Protein AF-A0A7S1HTC9-F1 (afdb_monomer)

Foldseek 3Di:
DVVVVVVCCVVVVQAQAEDEDDCDPVDNPPPPDDDPQPEADRYEYAYADEQPCCAVVLEDDQAWGALPVVRDIDGHNVRLLVSLLVVVVSSQCVQFNHHDDVPDGGPGHHYEHAEYFGALCRPPPDPPPLDPPVCVLPCPLPRRLSRLLSNVQSCQVNVHHYAYPDAQADAASRQASVPPSGNTHQFHVNQCVVPVPDPCGRGHSCLRVVAKDWPAAQAAWDGWGFPSPDQWRKTKTKGFHDPVRPAWTKMQADCVSAVVHKDKDKPAADWDDDVVSSIITGDHDPPDGMMMIMITYD

Sequence (298 aa):
FVKFASAIRSAMPKAIIFAEPHVDHVRPSFNHGSSTVVSGPGYAWAPHYYDVLTLVSKGFRRWVGLDAVSHMVVLGHGRIVDAHARALRLLKNGARGLNGEAGAEATGGPTLIGEIGIPFDMGHHSSTAPYLLDSYVLSDYRVQIDAMDTSLQALERELLSFTLWNYTPDNNYCKGDGWNDEDLSIFSASGTAIDPANLHAGGRALPAVVRPYARKVAGEPLEMRFQALTPERCFVFRFRHDARVTAPTELFIPNYQYPDGYQVEVSDGRWTVDREAQILVYRHTPERAEHTVRVWRV

Secondary structure (DSSP, 8-state):
-HHHHHHHHHH-TTPPEEEPPP--SS--S----------SSSEEE--B---HHHHHHT---TTEEE-TTT--EEESHHHHHHHHHHHHHHHHHTTTTTT--TTS---PPPBEEEEE---TTTT---TT-TT-HHHHHT---HHHHHHHHHHHHHHHHHT-EEEES---TT-BTTTBTSSTT----SB-HHHHHH-TT-TTTTBSSHHHHS--EEEE-SEEEEEEEE-TTSTT--EEEEEEE-TT--SPEEEE--TTT-TT-EEEEESSSEEEEETTTTEEEEE--SS-SEEEEEEEE-

Organism: NCBI:txid73025

Mean predicted aligned error: 7.04 Å

pLDDT: mean 86.07, std 16.96, range [34.22, 98.88]

Structure (mmCIF, N/CA/C/O backbone):
data_AF-A0A7S1HTC9-F1
#
_entry.id   AF-A0A7S1HTC9-F1
#
loop_
_atom_site.group_PDB
_atom_site.id
_atom_site.type_symbol
_atom_site.label_atom_id
_atom_site.label_alt_id
_atom_site.label_comp_id
_atom_site.label_asym_id
_atom_site.label_entity_id
_atom_site.label_seq_id
_atom_site.pdbx_PDB_ins_code
_atom_site.Cartn_x
_atom_site.Cartn_y
_atom_site.Cartn_z
_atom_site.occupancy
_atom_site.B_iso_or_equiv
_atom_site.auth_seq_id
_atom_site.auth_comp_id
_atom_site.auth_asym_id
_atom_site.auth_atom_id
_atom_site.pdbx_PDB_model_num
ATOM 1 N N . PHE A 1 1 ? -17.136 15.789 -17.179 1.00 73.06 1 PHE A N 1
ATOM 2 C CA . PHE A 1 1 ? -17.299 15.064 -15.903 1.00 73.06 1 PHE A CA 1
ATOM 3 C C . PHE A 1 1 ? -18.769 14.939 -15.458 1.00 73.06 1 PHE A C 1
ATOM 5 O O . PHE A 1 1 ? -19.283 13.830 -15.496 1.00 73.06 1 PHE A O 1
ATOM 12 N N . VAL A 1 2 ? -19.498 16.028 -15.149 1.00 79.12 2 VAL A N 1
ATOM 13 C CA . VAL A 1 2 ? -20.896 15.982 -14.626 1.00 79.12 2 VAL A CA 1
ATOM 14 C C . VAL A 1 2 ? -21.871 15.140 -15.472 1.00 79.12 2 VAL A C 1
ATOM 16 O O . VAL A 1 2 ? -22.631 14.345 -14.924 1.00 79.12 2 VAL A O 1
ATOM 19 N N . LYS A 1 3 ? -21.816 15.246 -16.808 1.00 87.25 3 LYS A N 1
ATOM 20 C CA . LYS A 1 3 ? -22.652 14.440 -17.720 1.00 87.25 3 LYS A CA 1
ATOM 21 C C . LYS A 1 3 ? -22.435 12.929 -17.544 1.00 87.25 3 LYS A C 1
ATOM 23 O O . LYS A 1 3 ? -23.405 12.180 -17.490 1.00 87.25 3 LYS A O 1
ATOM 28 N N . PHE A 1 4 ? -21.179 12.493 -17.426 1.00 89.19 4 PHE A N 1
ATOM 29 C CA . PHE A 1 4 ? -20.842 11.083 -17.204 1.00 89.19 4 PHE A CA 1
ATOM 30 C C . PHE A 1 4 ? -21.281 10.624 -15.816 1.00 89.19 4 PHE A C 1
ATOM 32 O O . PHE A 1 4 ? -21.896 9.573 -15.696 1.00 89.19 4 PHE A O 1
ATOM 39 N N . ALA A 1 5 ? -21.055 11.445 -14.787 1.00 87.88 5 ALA A N 1
ATOM 40 C CA . ALA A 1 5 ? -21.489 11.137 -13.429 1.00 87.88 5 ALA A CA 1
ATOM 41 C C . ALA A 1 5 ? -23.011 10.928 -13.330 1.00 87.88 5 ALA A C 1
ATOM 43 O O . ALA A 1 5 ? -23.465 9.966 -12.711 1.00 87.88 5 ALA A O 1
ATOM 44 N N . SER A 1 6 ? -23.798 11.788 -13.984 1.00 89.12 6 SER A N 1
ATOM 45 C CA . SER A 1 6 ? -25.258 11.658 -14.044 1.00 89.12 6 SER A CA 1
ATOM 46 C C . SER A 1 6 ? -25.699 10.388 -14.779 1.00 89.12 6 SER A C 1
ATOM 48 O O . SER A 1 6 ? -26.553 9.666 -14.269 1.00 89.12 6 SER A O 1
ATOM 50 N N . ALA A 1 7 ? -25.086 10.075 -15.924 1.00 93.88 7 ALA A N 1
ATOM 51 C CA . ALA A 1 7 ? -25.394 8.864 -16.686 1.00 93.88 7 ALA A CA 1
ATOM 52 C C . ALA A 1 7 ? -25.001 7.573 -15.943 1.00 93.88 7 ALA A C 1
ATOM 54 O O . ALA A 1 7 ? -25.728 6.588 -15.985 1.00 93.88 7 ALA A O 1
ATOM 55 N N . ILE A 1 8 ? -23.878 7.572 -15.220 1.00 93.62 8 ILE A N 1
ATOM 56 C CA . ILE A 1 8 ? -23.483 6.436 -14.379 1.00 93.62 8 ILE A CA 1
ATOM 57 C C . ILE A 1 8 ? -24.503 6.247 -13.258 1.00 93.62 8 ILE A C 1
ATOM 59 O O . ILE A 1 8 ? -24.967 5.134 -13.033 1.00 93.62 8 ILE A O 1
ATOM 63 N N . ARG A 1 9 ? -24.890 7.327 -12.571 1.00 92.56 9 ARG A N 1
ATOM 64 C CA . ARG A 1 9 ? -25.807 7.255 -11.425 1.00 92.56 9 ARG A CA 1
ATOM 65 C C . ARG A 1 9 ? -27.261 6.980 -11.810 1.00 92.56 9 ARG A C 1
ATOM 67 O O . ARG A 1 9 ? -28.002 6.499 -10.960 1.00 92.56 9 ARG A O 1
ATOM 74 N N . SER A 1 10 ? -27.670 7.212 -13.060 1.00 95.69 10 SER A N 1
ATOM 75 C CA . SER A 1 10 ? -28.988 6.765 -13.534 1.00 95.69 10 SER A CA 1
ATOM 76 C C . SER A 1 10 ? -29.078 5.238 -13.646 1.00 95.69 10 SER A C 1
ATOM 78 O O . SER A 1 10 ? -30.149 4.683 -13.421 1.00 95.69 10 SER A O 1
ATOM 80 N N . ALA A 1 11 ? -27.961 4.557 -13.927 1.00 96.50 11 ALA A N 1
ATOM 81 C CA . ALA A 1 11 ? -27.875 3.095 -13.950 1.00 96.50 11 ALA A CA 1
ATOM 82 C C . ALA A 1 11 ? -27.434 2.493 -12.600 1.00 96.50 11 ALA A C 1
ATOM 84 O O . ALA A 1 11 ? -27.912 1.434 -12.202 1.00 96.50 11 ALA A O 1
ATOM 85 N N . MET A 1 12 ? -26.530 3.167 -11.880 1.00 95.94 12 MET A N 1
ATOM 86 C CA . MET A 1 12 ? -25.930 2.722 -10.617 1.00 95.94 12 MET A CA 1
ATOM 87 C C . MET A 1 12 ? -26.001 3.833 -9.552 1.00 95.94 12 MET A C 1
ATOM 89 O O . MET A 1 12 ? -25.011 4.528 -9.307 1.00 95.94 12 MET A O 1
ATOM 93 N N . PRO A 1 13 ? -27.148 4.001 -8.865 1.00 92.56 13 PRO A N 1
ATOM 94 C CA . PRO A 1 13 ? -27.390 5.149 -7.982 1.00 92.56 13 PRO A CA 1
ATOM 95 C C . PRO A 1 13 ? -26.401 5.318 -6.821 1.00 92.56 13 PRO A C 1
ATOM 97 O O . PRO A 1 13 ? -26.215 6.427 -6.330 1.00 92.56 13 PRO A O 1
ATOM 100 N N . LYS A 1 14 ? -25.762 4.228 -6.375 1.00 92.62 14 LYS A N 1
ATOM 101 C CA . LYS A 1 14 ? -24.803 4.215 -5.254 1.00 92.62 14 LYS A CA 1
ATOM 102 C C . LYS A 1 14 ? -23.334 4.207 -5.699 1.00 92.62 14 LYS A C 1
ATOM 104 O O . LYS A 1 14 ? -22.460 3.984 -4.866 1.00 9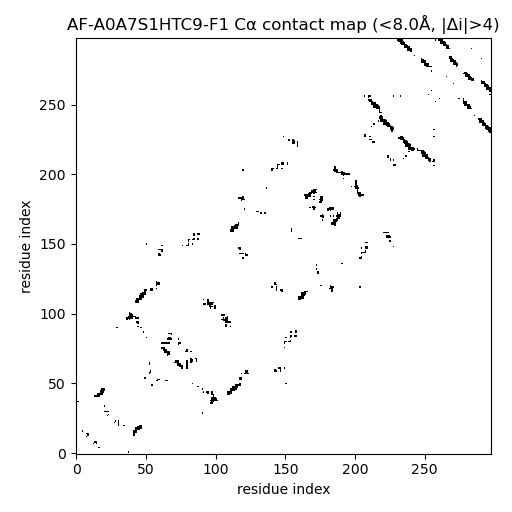2.62 14 LYS A O 1
ATOM 109 N N . ALA A 1 15 ? -23.053 4.395 -6.990 1.00 91.94 15 ALA A N 1
ATOM 110 C CA . ALA A 1 15 ? -21.687 4.363 -7.501 1.00 91.94 15 ALA A CA 1
ATOM 111 C C . ALA A 1 15 ? -20.825 5.470 -6.874 1.00 91.94 15 ALA A C 1
ATOM 113 O O . ALA A 1 15 ? -21.181 6.654 -6.916 1.00 91.94 15 ALA A O 1
ATOM 114 N N . ILE A 1 16 ? -19.668 5.069 -6.345 1.00 91.19 16 ILE A N 1
ATOM 115 C CA . ILE A 1 16 ? -18.570 5.985 -6.040 1.00 91.19 16 ILE A CA 1
ATOM 116 C C . ILE A 1 16 ? -17.862 6.283 -7.358 1.00 91.19 16 ILE A C 1
ATOM 118 O O . ILE A 1 16 ? -17.481 5.364 -8.080 1.00 91.19 16 ILE A O 1
ATOM 122 N N . ILE A 1 17 ? -17.712 7.562 -7.685 1.00 90.50 17 ILE A N 1
ATOM 123 C CA . ILE A 1 17 ? -17.064 7.999 -8.922 1.00 90.50 17 ILE A CA 1
ATOM 124 C C . ILE A 1 17 ? -15.642 8.441 -8.592 1.00 90.50 17 ILE A C 1
ATOM 126 O O . ILE A 1 17 ? -15.447 9.381 -7.820 1.00 90.50 17 ILE A O 1
ATOM 130 N N . PHE A 1 18 ? -14.664 7.772 -9.196 1.00 89.94 18 PHE A N 1
ATOM 131 C CA . PHE A 1 18 ? -13.259 8.153 -9.126 1.00 89.94 18 PHE A CA 1
ATOM 132 C C . PHE A 1 18 ? -13.010 9.334 -10.069 1.00 89.94 18 PHE A C 1
ATOM 134 O O . PHE A 1 18 ? -13.351 9.281 -11.251 1.00 89.94 18 PHE A O 1
ATOM 141 N N . ALA A 1 19 ? -12.504 10.434 -9.521 1.00 84.50 19 ALA A N 1
ATOM 142 C CA . ALA A 1 19 ? -12.241 11.673 -10.233 1.00 84.50 19 ALA A CA 1
ATOM 143 C C . ALA A 1 19 ? -10.733 11.885 -10.333 1.00 84.50 19 ALA A C 1
ATOM 145 O O . ALA A 1 19 ? -10.061 12.034 -9.314 1.00 84.50 19 ALA A O 1
ATOM 146 N N . GLU A 1 20 ? -10.218 11.910 -11.555 1.00 83.19 20 GLU A N 1
ATOM 147 C CA . GLU A 1 20 ? -8.802 12.135 -11.828 1.00 83.19 20 GLU A CA 1
ATOM 148 C C . GLU A 1 20 ? -8.521 13.628 -12.077 1.00 83.19 20 GLU A C 1
ATOM 150 O O . GLU A 1 20 ? -9.380 14.339 -12.622 1.00 83.19 20 GLU A O 1
ATOM 155 N N . PRO A 1 21 ? -7.330 14.134 -11.703 1.00 76.12 21 PRO A N 1
ATOM 156 C CA . PRO A 1 21 ? -6.868 15.434 -12.166 1.00 76.12 21 PRO A CA 1
ATOM 157 C C . PRO A 1 21 ? -6.678 15.435 -13.682 1.00 76.12 21 PRO A C 1
ATOM 159 O O . PRO A 1 21 ? -6.359 14.419 -14.293 1.00 76.12 21 PRO A O 1
ATOM 162 N N . HIS A 1 22 ? -6.785 16.614 -14.291 1.00 65.81 22 HIS A N 1
ATOM 163 C CA . HIS A 1 22 ? -6.329 16.782 -15.665 1.00 65.81 22 HIS A CA 1
ATOM 164 C C . HIS A 1 22 ? -4.811 16.558 -15.735 1.00 65.81 22 HIS A C 1
ATOM 166 O O . HIS A 1 22 ? -4.041 17.333 -15.160 1.00 65.81 22 HIS A O 1
ATOM 172 N N . VAL A 1 23 ? -4.380 15.543 -16.481 1.00 57.53 23 VAL A N 1
ATOM 173 C CA . VAL A 1 23 ? -2.967 15.314 -16.798 1.00 57.53 23 VAL A CA 1
ATOM 174 C C . VAL A 1 23 ? -2.559 16.300 -17.895 1.00 57.53 23 VAL A C 1
ATOM 176 O O . VAL A 1 23 ? -2.963 16.169 -19.046 1.00 57.53 23 VAL A O 1
ATOM 179 N N . ASP A 1 24 ? -1.814 17.351 -17.544 1.00 42.56 24 ASP A N 1
ATOM 180 C CA . ASP A 1 24 ? -1.210 18.244 -18.540 1.00 42.56 24 ASP A CA 1
ATOM 181 C C . ASP A 1 24 ? 0.174 17.708 -18.932 1.00 42.56 24 ASP A C 1
ATOM 183 O O . ASP A 1 24 ? 1.143 17.815 -18.183 1.00 42.56 24 ASP A O 1
ATOM 187 N N . HIS A 1 25 ? 0.262 17.110 -20.120 1.00 40.03 25 HIS A N 1
ATOM 188 C CA . HIS A 1 25 ? 1.505 16.546 -20.653 1.00 40.03 25 HIS A CA 1
ATOM 189 C C . HIS A 1 25 ? 2.545 17.611 -21.049 1.00 40.03 25 HIS A C 1
ATOM 191 O O . HIS A 1 25 ? 3.713 17.280 -21.239 1.00 40.03 25 HIS A O 1
ATOM 197 N N . VAL A 1 26 ? 2.149 18.883 -21.187 1.00 34.22 26 VAL A N 1
ATOM 198 C CA . VAL A 1 26 ? 3.026 19.989 -21.621 1.00 34.22 26 VAL A CA 1
ATOM 199 C C . VAL A 1 26 ? 3.637 20.712 -20.418 1.00 34.22 26 VAL A C 1
ATOM 201 O O . VAL A 1 26 ? 4.717 21.298 -20.516 1.00 34.22 26 VAL A O 1
ATOM 204 N N . ARG A 1 27 ? 2.978 20.645 -19.257 1.00 36.75 27 ARG A N 1
ATOM 205 C CA . ARG A 1 27 ? 3.489 21.139 -17.976 1.00 36.75 27 ARG A CA 1
ATOM 206 C C . ARG A 1 27 ? 3.227 20.088 -16.896 1.00 36.75 27 ARG A C 1
ATOM 208 O O . ARG A 1 27 ? 2.151 20.106 -16.309 1.00 36.75 27 ARG A O 1
ATOM 215 N N . PRO A 1 28 ? 4.226 19.259 -16.528 1.00 40.91 28 PRO A N 1
ATOM 216 C CA . PRO A 1 28 ? 4.120 18.308 -15.412 1.00 40.91 28 PRO A CA 1
ATOM 217 C C . PRO A 1 28 ? 3.923 18.984 -14.042 1.00 40.91 28 PRO A C 1
ATOM 219 O O . PRO A 1 28 ? 3.934 18.327 -13.005 1.00 40.91 28 PRO A O 1
ATOM 222 N N . SER A 1 29 ? 3.805 20.314 -14.019 1.00 36.09 29 SER A N 1
ATOM 223 C CA . SER A 1 29 ? 3.492 21.100 -12.841 1.00 36.09 29 SER A CA 1
ATOM 224 C C . SER A 1 29 ? 2.167 20.616 -12.266 1.00 36.09 29 SER A C 1
ATOM 226 O O . SER 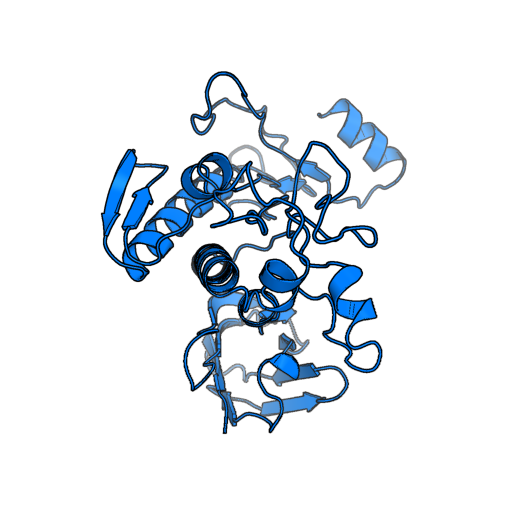A 1 29 ? 1.167 20.601 -12.979 1.00 36.09 29 SER A O 1
ATOM 228 N N . PHE A 1 30 ?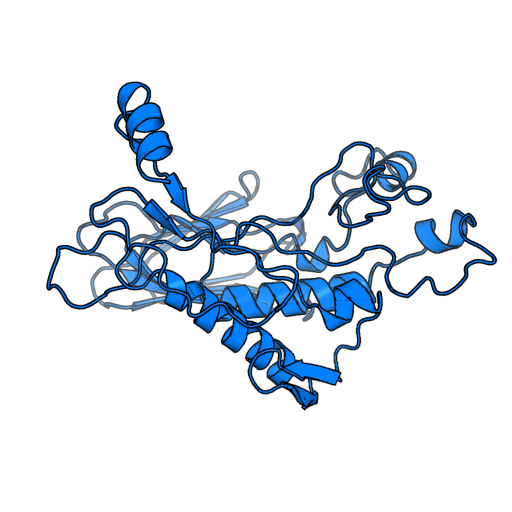 2.173 20.258 -10.978 1.00 43.59 30 PHE A N 1
ATOM 229 C CA . PHE A 1 30 ? 0.990 20.061 -10.143 1.00 43.59 30 PHE A CA 1
ATOM 230 C C . PHE A 1 30 ? -0.078 21.081 -10.529 1.00 43.59 30 PHE A C 1
ATOM 232 O O . PHE A 1 30 ? 0.019 22.259 -10.180 1.00 43.59 30 PHE A O 1
ATOM 239 N N . ASN A 1 31 ? -1.043 20.656 -11.341 1.00 37.72 31 ASN A N 1
ATOM 240 C CA . ASN A 1 31 ? -1.972 21.590 -11.938 1.00 37.72 31 ASN A CA 1
ATOM 241 C C . ASN A 1 31 ? -2.894 22.061 -10.810 1.00 37.72 31 ASN A C 1
ATOM 243 O O . ASN A 1 31 ? -3.821 21.366 -10.411 1.00 37.72 31 ASN A O 1
ATOM 247 N N . HIS A 1 32 ? -2.629 23.258 -10.287 1.00 42.19 32 HIS A N 1
ATOM 248 C CA . HIS A 1 32 ? -3.499 23.996 -9.365 1.00 42.19 32 HIS A CA 1
ATOM 249 C C . HIS A 1 32 ? -4.777 24.505 -10.064 1.00 42.19 32 HIS A C 1
ATOM 251 O O . HIS A 1 32 ? -5.484 25.371 -9.546 1.00 42.19 32 HIS A O 1
ATOM 257 N N . GLY A 1 33 ? -5.055 24.005 -11.270 1.00 37.38 33 GLY A N 1
ATOM 258 C CA . GLY A 1 33 ? -6.182 24.391 -12.092 1.00 37.38 33 GLY A CA 1
ATOM 259 C C . GLY A 1 33 ? -7.480 23.914 -11.467 1.00 37.38 33 GLY A C 1
ATOM 260 O O . GLY A 1 33 ? -7.714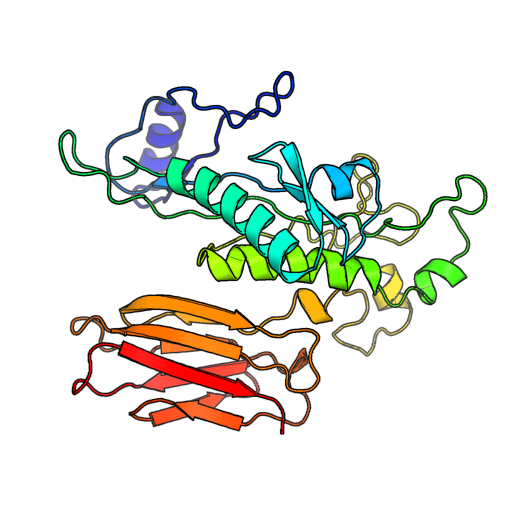 22.716 -11.353 1.00 37.38 33 GLY A O 1
ATOM 261 N N . SER A 1 34 ? -8.304 24.888 -11.087 1.00 42.81 34 SER A N 1
ATOM 262 C CA . SER A 1 34 ? -9.714 24.783 -10.715 1.00 42.81 34 SER A CA 1
ATOM 263 C C . SER A 1 34 ? -10.471 23.778 -11.596 1.00 42.81 34 SER A C 1
ATOM 265 O O . SER A 1 34 ? -11.071 24.130 -12.612 1.00 42.81 34 SER A O 1
ATOM 267 N N . SER A 1 35 ? -10.453 22.501 -11.219 1.00 44.56 35 SER A N 1
ATOM 268 C CA . SER A 1 35 ? -11.476 21.562 -11.647 1.00 44.56 35 SER A CA 1
ATOM 269 C C . SER A 1 35 ? -12.732 21.994 -10.918 1.00 44.56 35 SER A C 1
ATOM 271 O O . SER A 1 35 ? -12.720 22.061 -9.690 1.00 44.56 35 SER A O 1
ATOM 273 N N . THR A 1 36 ? -13.783 22.327 -11.664 1.00 48.16 36 THR A N 1
ATOM 274 C CA . THR A 1 36 ? -15.119 22.610 -11.139 1.00 48.16 36 THR A CA 1
ATOM 275 C C . THR A 1 36 ? -15.428 21.571 -10.066 1.00 48.16 36 THR A C 1
ATOM 277 O O . THR A 1 36 ? -15.657 20.407 -10.394 1.00 48.16 36 THR A O 1
ATOM 280 N N . VAL A 1 37 ? -15.310 21.964 -8.793 1.00 52.66 37 VAL A N 1
ATOM 281 C CA . VAL A 1 37 ? -15.442 21.042 -7.668 1.00 52.66 37 VAL A CA 1
ATOM 282 C C . VAL A 1 37 ? -16.854 20.510 -7.760 1.00 52.66 37 VAL A C 1
ATOM 284 O O . VAL A 1 37 ? -17.817 21.262 -7.608 1.00 52.66 37 VAL A O 1
ATOM 287 N N . VAL A 1 38 ? -16.988 19.233 -8.106 1.00 58.38 38 VAL A N 1
ATOM 288 C CA . VAL A 1 38 ? -18.298 18.608 -8.084 1.00 58.38 38 VAL A CA 1
ATOM 289 C C . VAL A 1 38 ? -18.649 18.431 -6.622 1.00 58.38 38 VAL A C 1
ATOM 291 O O . VAL A 1 38 ? -18.096 17.580 -5.929 1.00 58.38 38 VAL A O 1
ATOM 294 N N . SER A 1 39 ? -19.513 19.321 -6.152 1.00 57.84 39 SER A N 1
ATOM 295 C CA . SER A 1 39 ? -20.073 19.275 -4.815 1.00 57.84 39 SER A CA 1
ATOM 296 C C . SER A 1 39 ? -21.072 18.123 -4.702 1.00 57.84 39 SER A C 1
ATOM 298 O O . SER A 1 39 ? -21.690 17.690 -5.682 1.00 57.84 39 SER A O 1
ATOM 300 N N . GLY A 1 40 ? -21.220 17.614 -3.482 1.00 65.25 40 GLY A N 1
ATOM 301 C CA . GLY A 1 40 ? -22.106 16.498 -3.165 1.00 65.25 40 GLY A CA 1
ATOM 302 C C . GLY A 1 40 ? -21.391 15.148 -3.024 1.00 65.25 40 GLY A C 1
ATOM 303 O O . GLY A 1 40 ? -20.270 14.979 -3.500 1.00 65.25 40 GLY A O 1
ATOM 304 N N . PRO A 1 41 ? -22.025 14.182 -2.341 1.00 74.94 41 PRO A N 1
ATOM 305 C CA . PRO A 1 41 ? -21.384 12.941 -1.915 1.00 74.94 41 PRO A CA 1
ATOM 306 C C . PRO A 1 41 ? -21.105 11.958 -3.066 1.00 74.94 41 PRO A C 1
ATOM 308 O O . PRO A 1 41 ? -21.668 12.045 -4.166 1.00 74.94 41 PRO A O 1
ATOM 311 N N . GLY A 1 42 ? -20.275 10.954 -2.773 1.00 84.81 42 GLY A N 1
ATOM 312 C CA . GLY A 1 42 ? -20.041 9.794 -3.637 1.00 84.81 42 GLY A CA 1
ATOM 313 C C . GLY A 1 42 ? -18.932 9.976 -4.674 1.00 84.81 42 GLY A C 1
ATOM 314 O O . GLY A 1 42 ? -19.005 9.363 -5.741 1.00 84.81 42 GLY A O 1
ATOM 315 N N . TYR A 1 43 ? -17.938 10.814 -4.386 1.00 86.94 43 TYR A N 1
ATOM 316 C CA . TYR A 1 43 ? -16.722 10.952 -5.187 1.00 86.94 43 TYR A CA 1
ATOM 317 C C . TYR A 1 43 ? -15.482 10.534 -4.394 1.00 86.94 43 TYR A C 1
ATOM 319 O O . TYR A 1 43 ? -15.392 10.785 -3.190 1.00 86.94 43 TYR A O 1
ATOM 327 N N . ALA A 1 44 ? -14.518 9.934 -5.086 1.00 89.38 44 ALA A N 1
ATOM 328 C CA . ALA A 1 44 ? -13.176 9.667 -4.580 1.00 89.38 44 ALA A CA 1
ATOM 329 C C . ALA A 1 44 ? -12.151 10.329 -5.507 1.00 89.38 44 ALA A C 1
ATOM 331 O O . ALA A 1 44 ? -12.283 10.263 -6.726 1.00 89.38 44 ALA A O 1
ATOM 332 N N . TRP A 1 45 ? -11.142 10.979 -4.940 1.00 90.25 45 TRP A N 1
ATOM 333 C CA . TRP A 1 45 ? -10.036 11.556 -5.699 1.00 90.25 45 TRP A CA 1
ATOM 334 C C . TRP A 1 45 ? -9.075 10.458 -6.151 1.00 90.25 45 TRP A C 1
ATOM 336 O O . TRP A 1 45 ? -8.723 9.603 -5.338 1.00 90.25 45 TRP A O 1
ATOM 346 N N . ALA A 1 46 ? -8.666 10.475 -7.418 1.00 92.25 46 ALA A N 1
ATOM 347 C CA . ALA A 1 46 ? -7.935 9.377 -8.047 1.00 92.25 46 ALA A CA 1
ATOM 348 C C . ALA A 1 46 ? -6.656 9.803 -8.806 1.00 92.25 46 ALA A C 1
ATOM 350 O O . ALA A 1 46 ? -6.503 9.459 -9.969 1.00 92.25 46 ALA A O 1
ATOM 351 N N . PRO A 1 47 ? -5.730 10.592 -8.230 1.00 91.62 47 PRO A N 1
ATOM 352 C CA . PRO A 1 47 ? -4.534 11.032 -8.946 1.00 91.62 47 PRO A CA 1
ATOM 353 C C . PRO A 1 47 ? -3.537 9.886 -9.146 1.00 91.62 47 PRO A C 1
ATOM 355 O O . PRO A 1 47 ? -3.532 8.917 -8.389 1.00 91.62 47 PRO A O 1
ATOM 358 N N . HIS A 1 48 ? -2.639 10.029 -10.118 1.00 93.00 48 HIS A N 1
ATOM 359 C CA . HIS A 1 48 ? -1.522 9.104 -10.325 1.00 93.00 48 HIS A CA 1
ATOM 360 C C . HIS A 1 48 ? -0.243 9.689 -9.725 1.00 93.00 48 HIS A C 1
ATOM 362 O O . HIS A 1 48 ? -0.091 10.911 -9.619 1.00 93.00 48 HIS A O 1
ATOM 368 N N . TYR A 1 49 ? 0.686 8.824 -9.331 1.00 93.50 49 TYR A N 1
ATOM 369 C CA . TYR A 1 49 ? 1.984 9.237 -8.827 1.00 93.50 49 TYR A CA 1
ATOM 370 C C . TYR A 1 49 ? 3.092 8.307 -9.309 1.00 93.50 49 TYR A C 1
ATOM 372 O O . TYR A 1 49 ? 3.100 7.124 -8.990 1.00 93.50 49 TYR A O 1
ATOM 380 N N . TYR A 1 50 ? 4.083 8.878 -9.988 1.00 92.44 50 TYR A N 1
ATOM 381 C CA . TYR A 1 50 ? 5.322 8.195 -10.337 1.00 92.44 50 TYR A CA 1
ATOM 382 C C . TYR A 1 50 ? 6.515 9.037 -9.901 1.00 92.44 50 TYR A C 1
ATOM 384 O O . TYR A 1 50 ? 6.498 10.268 -10.001 1.00 92.44 50 TYR A O 1
ATOM 392 N N . ASP A 1 51 ? 7.579 8.372 -9.456 1.00 91.00 51 ASP A N 1
ATOM 393 C CA . ASP A 1 51 ? 8.885 9.012 -9.382 1.00 91.00 51 ASP A CA 1
ATOM 394 C C . ASP A 1 51 ? 9.410 9.216 -10.805 1.00 91.00 51 ASP A C 1
ATOM 396 O O . ASP A 1 51 ? 9.962 8.305 -11.420 1.00 91.00 51 ASP A O 1
ATOM 400 N N . VAL A 1 52 ? 9.212 10.424 -11.332 1.00 84.69 52 VAL A N 1
ATOM 401 C CA . VAL A 1 52 ? 9.567 10.784 -12.709 1.00 84.69 52 VAL A CA 1
ATOM 402 C C . VAL A 1 52 ? 11.051 10.561 -12.989 1.00 84.69 52 VAL A C 1
ATOM 404 O O . VAL A 1 52 ? 11.396 10.128 -14.086 1.00 84.69 52 VAL A O 1
ATOM 407 N N . LEU A 1 53 ? 11.937 10.817 -12.017 1.00 86.12 53 LEU A N 1
ATOM 408 C CA . LEU A 1 53 ? 13.368 10.601 -12.220 1.00 86.12 53 LEU A CA 1
ATOM 409 C C . LEU A 1 53 ? 13.646 9.116 -12.446 1.00 86.12 53 LEU A C 1
ATOM 411 O O . LEU A 1 53 ? 14.318 8.761 -13.413 1.00 86.12 53 LEU A O 1
ATOM 415 N N . THR A 1 54 ? 13.094 8.258 -11.591 1.00 89.81 54 THR A N 1
ATOM 416 C CA . THR A 1 54 ? 13.235 6.803 -11.708 1.00 89.81 54 THR A CA 1
ATOM 417 C C . THR A 1 54 ? 12.583 6.271 -12.983 1.00 89.81 54 THR A C 1
ATOM 419 O O . THR A 1 54 ? 13.196 5.475 -13.692 1.00 89.81 54 THR A O 1
ATOM 422 N N . LEU A 1 55 ? 11.384 6.753 -13.319 1.00 87.88 55 LEU A N 1
ATOM 423 C CA . LEU A 1 55 ? 10.635 6.323 -14.499 1.00 87.88 55 LEU A CA 1
ATOM 424 C C . LEU A 1 55 ? 11.365 6.669 -15.806 1.00 87.88 55 LEU A C 1
ATOM 426 O O . LEU A 1 55 ? 11.491 5.822 -16.683 1.00 87.88 55 LEU A O 1
ATOM 430 N N . VAL A 1 56 ? 11.881 7.897 -15.927 1.00 85.81 56 VAL A N 1
ATOM 431 C CA . VAL A 1 56 ? 12.549 8.370 -17.151 1.00 85.81 56 VAL A CA 1
ATOM 432 C C . VAL A 1 56 ? 13.974 7.837 -17.264 1.00 85.81 56 VAL A C 1
ATOM 434 O O . VAL A 1 56 ? 14.399 7.436 -18.344 1.00 85.81 56 VAL A O 1
ATOM 437 N N . SER A 1 57 ? 14.737 7.843 -16.167 1.00 87.31 57 SER A N 1
ATOM 438 C CA . SER A 1 57 ? 16.142 7.414 -16.203 1.00 87.31 57 SER A CA 1
ATOM 439 C C . SER A 1 57 ? 16.318 5.898 -16.173 1.00 87.31 57 SER A C 1
ATOM 441 O O . SER A 1 57 ? 17.419 5.424 -16.447 1.00 87.31 57 SER A O 1
ATOM 443 N N . LYS A 1 58 ? 15.265 5.144 -15.814 1.00 88.12 58 LYS A N 1
ATOM 444 C CA . LYS A 1 58 ? 15.330 3.703 -15.525 1.00 88.12 58 LYS A CA 1
ATOM 445 C C . LYS A 1 58 ? 16.458 3.378 -14.534 1.00 88.12 58 LYS A C 1
ATOM 447 O O . LYS A 1 58 ? 17.147 2.358 -14.626 1.00 88.12 58 LYS A O 1
ATOM 452 N N . GLY A 1 59 ? 16.651 4.264 -13.561 1.00 87.19 59 GLY A N 1
ATOM 453 C CA . GLY A 1 59 ? 17.687 4.158 -12.548 1.00 87.19 59 GLY A CA 1
ATOM 454 C C . GLY A 1 59 ? 17.189 4.633 -11.192 1.00 87.19 59 GLY A C 1
ATOM 455 O O . GLY A 1 59 ? 16.517 5.653 -11.086 1.00 87.19 59 GLY A O 1
ATOM 456 N N . PHE A 1 60 ? 17.573 3.910 -10.141 1.00 91.56 60 PHE A N 1
ATOM 457 C CA . PHE A 1 60 ? 17.259 4.273 -8.765 1.00 91.56 60 PHE A CA 1
ATOM 458 C C . PHE A 1 60 ? 18.500 4.178 -7.875 1.00 91.56 60 PHE A C 1
ATOM 460 O O . PHE A 1 60 ? 19.322 3.259 -7.988 1.00 91.56 60 PHE A O 1
ATOM 467 N N . ARG A 1 61 ? 18.644 5.145 -6.965 1.00 90.94 61 ARG A N 1
ATOM 468 C CA . ARG A 1 61 ? 19.679 5.159 -5.929 1.00 90.94 61 ARG A CA 1
ATOM 469 C C . ARG A 1 61 ? 19.035 5.505 -4.596 1.00 90.94 61 ARG A C 1
ATOM 471 O O . ARG A 1 61 ? 18.582 6.618 -4.382 1.00 90.94 61 ARG A O 1
ATOM 478 N N . ARG A 1 62 ? 19.116 4.583 -3.639 1.00 90.62 62 ARG A N 1
ATOM 479 C CA . ARG A 1 62 ? 18.500 4.733 -2.312 1.00 90.62 62 ARG A CA 1
ATOM 480 C C . ARG A 1 62 ? 19.029 5.914 -1.470 1.00 90.62 62 ARG A C 1
ATOM 482 O O . ARG A 1 62 ? 18.465 6.251 -0.433 1.00 90.62 62 ARG A O 1
ATOM 489 N N . TRP A 1 63 ? 20.133 6.543 -1.876 1.00 91.38 63 TRP A N 1
ATOM 490 C CA . TRP A 1 63 ? 20.781 7.631 -1.133 1.00 91.38 63 TRP A CA 1
ATOM 491 C C . TRP A 1 63 ? 20.680 9.008 -1.801 1.00 91.38 63 TRP A C 1
ATOM 493 O O . TRP A 1 63 ? 21.017 9.993 -1.146 1.00 91.38 63 TRP A O 1
ATOM 503 N N . VAL A 1 64 ? 20.197 9.105 -3.044 1.00 92.62 64 VAL A N 1
ATOM 504 C CA . VAL A 1 64 ? 20.004 10.382 -3.747 1.00 92.62 64 VAL A CA 1
ATOM 505 C C . VAL A 1 64 ? 18.722 10.358 -4.570 1.00 92.62 64 VAL A C 1
ATOM 507 O O . VAL A 1 64 ? 18.479 9.416 -5.315 1.00 92.62 64 VAL A O 1
ATOM 510 N N . GLY A 1 65 ? 17.919 11.410 -4.449 1.00 90.12 65 GLY A N 1
ATOM 511 C CA . GLY A 1 65 ? 16.692 11.583 -5.221 1.00 90.12 65 GLY A CA 1
ATOM 512 C C . GLY A 1 65 ? 16.405 13.050 -5.515 1.00 90.12 65 GLY A C 1
ATOM 513 O O . GLY A 1 65 ? 17.178 13.938 -5.143 1.00 90.12 65 GLY A O 1
ATOM 514 N N . LEU A 1 66 ? 15.273 13.299 -6.165 1.00 87.88 66 LEU A N 1
ATOM 515 C CA . LEU A 1 66 ? 14.768 14.633 -6.465 1.00 87.88 66 LEU A CA 1
ATOM 516 C C . LEU A 1 66 ? 13.454 14.852 -5.718 1.00 87.88 66 LEU A C 1
ATOM 518 O O . LEU A 1 66 ? 12.538 14.039 -5.802 1.00 87.88 66 LEU A O 1
ATOM 522 N N . ASP A 1 67 ? 13.341 15.968 -5.008 1.00 87.19 67 ASP A N 1
ATOM 523 C CA . ASP A 1 67 ? 12.053 16.408 -4.494 1.00 87.19 67 ASP A CA 1
ATOM 524 C C . ASP A 1 67 ? 11.255 17.071 -5.618 1.00 87.19 67 ASP A C 1
ATOM 526 O O . ASP A 1 67 ? 11.565 18.185 -6.035 1.00 87.19 67 ASP A O 1
ATOM 530 N N . ALA A 1 68 ? 10.210 16.392 -6.092 1.00 82.12 68 ALA A N 1
ATOM 531 C CA . ALA A 1 68 ? 9.344 16.888 -7.160 1.00 82.12 68 ALA A CA 1
ATOM 532 C C . ALA A 1 68 ? 8.620 18.201 -6.810 1.00 82.12 68 ALA A C 1
ATOM 534 O O . ALA A 1 68 ? 8.157 18.890 -7.710 1.00 82.12 68 ALA A O 1
ATOM 535 N N . VAL A 1 69 ? 8.510 18.558 -5.525 1.00 80.50 69 VAL A N 1
ATOM 536 C CA . VAL A 1 69 ? 7.843 19.788 -5.075 1.00 80.50 69 VAL A CA 1
ATOM 537 C C . VAL A 1 69 ? 8.813 20.963 -5.037 1.00 80.50 69 VAL A C 1
ATOM 539 O O . VAL A 1 69 ? 8.503 22.041 -5.534 1.00 80.50 69 VAL A O 1
ATOM 542 N N . SER A 1 70 ? 9.976 20.775 -4.410 1.00 84.81 70 SER A N 1
ATOM 543 C CA . SER A 1 70 ? 10.971 21.845 -4.249 1.00 84.81 70 SER A CA 1
ATOM 544 C C . SER A 1 70 ? 11.994 21.909 -5.385 1.00 84.81 70 SER A C 1
ATOM 546 O O . SER A 1 70 ? 12.767 22.860 -5.452 1.00 84.81 70 SER A O 1
ATOM 548 N N . HIS A 1 71 ? 12.009 20.903 -6.263 1.00 86.12 71 HIS A N 1
ATOM 549 C CA . HIS A 1 71 ? 13.002 20.686 -7.320 1.00 86.12 71 HIS A CA 1
ATOM 550 C C . HIS A 1 71 ? 14.446 20.579 -6.802 1.00 86.12 71 HIS A C 1
ATOM 552 O O . HIS A 1 71 ? 15.402 20.806 -7.543 1.00 86.12 71 HIS A O 1
ATOM 558 N N . MET A 1 72 ? 14.617 20.221 -5.527 1.00 88.25 72 MET A N 1
ATOM 559 C CA . MET A 1 72 ? 15.923 20.096 -4.887 1.00 88.25 72 MET A CA 1
ATOM 560 C C . MET A 1 72 ? 16.387 18.644 -4.840 1.00 88.25 72 MET A C 1
ATOM 562 O O . MET A 1 72 ? 15.599 17.724 -4.611 1.00 88.25 72 MET A O 1
ATOM 566 N N . VAL A 1 73 ? 17.698 18.443 -4.983 1.00 91.50 73 VAL A N 1
ATOM 567 C CA . VAL A 1 73 ? 18.327 17.149 -4.704 1.00 91.50 73 VAL A CA 1
ATOM 568 C C . VAL A 1 73 ? 18.196 16.843 -3.213 1.00 91.50 73 VAL A C 1
ATOM 570 O O . VAL A 1 73 ? 18.543 17.662 -2.361 1.00 91.50 73 VAL A O 1
ATOM 573 N N . VAL A 1 74 ? 17.721 15.643 -2.897 1.00 93.25 74 VAL A N 1
ATOM 574 C CA . VAL A 1 74 ? 17.578 15.139 -1.530 1.00 93.25 74 VAL A CA 1
ATOM 575 C C . VAL A 1 74 ? 18.536 13.980 -1.295 1.00 93.25 74 VAL A C 1
ATOM 577 O O . VAL A 1 74 ? 18.640 13.064 -2.108 1.00 93.25 74 VAL A O 1
ATOM 580 N N . LEU A 1 75 ? 19.244 14.024 -0.163 1.00 95.31 75 LEU A N 1
ATOM 581 C CA . LEU A 1 75 ? 20.235 13.019 0.219 1.00 95.31 75 LEU A CA 1
ATOM 582 C C . LEU A 1 75 ? 19.774 12.213 1.437 1.00 95.31 75 LEU A C 1
ATOM 584 O O . LEU A 1 75 ? 19.444 12.777 2.489 1.00 95.31 75 LEU A O 1
ATOM 588 N N . GLY A 1 76 ? 19.837 10.891 1.296 1.00 95.06 76 GLY A N 1
ATOM 589 C CA . GLY A 1 76 ? 19.483 9.897 2.304 1.00 95.06 76 GLY A CA 1
ATOM 590 C C . GLY A 1 76 ? 18.056 9.360 2.165 1.00 95.06 76 GLY A C 1
ATOM 591 O O . GLY A 1 76 ? 17.107 10.123 1.986 1.00 95.06 76 GLY A O 1
ATOM 592 N N . HIS A 1 77 ? 17.912 8.039 2.335 1.00 94.19 77 HIS A N 1
ATOM 593 C CA . HIS A 1 77 ? 16.653 7.291 2.176 1.00 94.19 77 HIS A CA 1
ATOM 594 C C . HIS A 1 77 ? 15.464 7.949 2.880 1.00 94.19 77 HIS A C 1
ATOM 596 O O . HIS A 1 77 ? 14.435 8.207 2.267 1.00 94.19 77 HIS A O 1
ATOM 602 N N . GLY A 1 78 ? 15.617 8.298 4.162 1.00 95.62 78 GLY A N 1
ATOM 603 C CA . GLY A 1 78 ? 14.532 8.895 4.947 1.00 95.62 78 GLY A CA 1
ATOM 604 C C . GLY A 1 78 ? 13.986 10.195 4.346 1.00 95.62 78 GLY A C 1
ATOM 605 O O . GLY A 1 78 ? 12.767 10.362 4.297 1.00 95.62 78 GLY A O 1
ATOM 606 N N . ARG A 1 79 ? 14.880 11.056 3.831 1.00 95.88 79 ARG A N 1
ATOM 607 C CA . ARG A 1 79 ? 14.532 12.342 3.206 1.00 95.88 79 ARG A CA 1
ATOM 608 C C . ARG A 1 79 ? 13.935 12.177 1.814 1.00 95.88 79 ARG A C 1
ATOM 610 O O . ARG A 1 79 ? 13.092 12.983 1.431 1.00 95.88 79 ARG A O 1
ATOM 617 N N . ILE A 1 80 ? 14.363 11.154 1.076 1.00 96.19 80 ILE A N 1
ATOM 618 C CA . ILE A 1 80 ? 13.766 10.781 -0.211 1.00 96.19 80 ILE A CA 1
ATOM 619 C C . ILE A 1 80 ? 12.318 10.350 0.018 1.00 96.19 80 ILE A C 1
ATOM 621 O O . ILE A 1 80 ? 11.412 10.918 -0.584 1.00 96.19 80 ILE A O 1
ATOM 625 N N . VAL A 1 81 ? 12.072 9.454 0.980 1.00 97.19 81 VAL A N 1
ATOM 626 C CA . VAL A 1 81 ? 10.703 9.074 1.363 1.00 97.19 81 VAL A CA 1
ATOM 627 C C . VAL A 1 81 ? 9.893 10.301 1.816 1.00 97.19 81 VAL A C 1
ATOM 629 O O . VAL A 1 81 ? 8.733 10.426 1.436 1.00 97.19 81 VAL A O 1
ATOM 632 N N . ASP A 1 82 ? 10.485 11.247 2.562 1.00 96.38 82 ASP A N 1
ATOM 633 C CA . ASP A 1 82 ? 9.793 12.494 2.947 1.00 96.38 82 ASP A CA 1
ATOM 634 C C . ASP A 1 82 ? 9.430 13.353 1.730 1.00 96.38 82 ASP A C 1
ATOM 636 O O . ASP A 1 82 ? 8.387 14.002 1.728 1.00 96.38 82 ASP A O 1
ATOM 640 N N . ALA A 1 83 ? 10.284 13.390 0.706 1.00 94.44 83 ALA A N 1
ATOM 641 C CA . ALA A 1 83 ? 10.021 14.123 -0.526 1.00 94.44 83 ALA A CA 1
ATOM 642 C C . ALA A 1 83 ? 8.853 13.510 -1.311 1.00 94.44 83 ALA A C 1
ATOM 644 O O . ALA A 1 83 ? 7.925 14.230 -1.683 1.00 94.44 83 ALA A O 1
ATOM 645 N N . HIS A 1 84 ? 8.836 12.183 -1.469 1.00 95.69 84 HIS A N 1
ATOM 646 C CA . HIS A 1 84 ? 7.694 11.481 -2.060 1.00 95.69 84 HIS A CA 1
ATOM 647 C C . HIS A 1 84 ? 6.413 11.701 -1.238 1.00 95.69 84 HIS A C 1
ATOM 649 O O . HIS A 1 84 ? 5.367 12.016 -1.802 1.00 95.69 84 HIS A O 1
ATOM 655 N N . ALA A 1 85 ? 6.491 11.624 0.096 1.00 96.50 85 ALA A N 1
ATOM 656 C CA . ALA A 1 85 ? 5.344 11.842 0.978 1.00 96.50 85 ALA A CA 1
ATOM 657 C C . ALA A 1 85 ? 4.795 13.275 0.862 1.00 96.50 85 ALA A C 1
ATOM 659 O O . ALA A 1 85 ? 3.583 13.468 0.806 1.00 96.50 85 ALA A O 1
ATOM 660 N N . ARG A 1 86 ? 5.664 14.291 0.729 1.00 93.88 86 ARG A N 1
ATOM 661 C CA . ARG A 1 86 ? 5.238 15.676 0.451 1.00 93.88 86 ARG A CA 1
ATOM 662 C C . ARG A 1 86 ? 4.483 15.791 -0.872 1.00 93.88 86 ARG A C 1
ATOM 664 O O . ARG A 1 86 ? 3.426 16.418 -0.897 1.00 93.88 86 ARG A O 1
ATOM 671 N N . ALA A 1 87 ? 4.991 15.185 -1.944 1.00 91.88 87 ALA A N 1
ATOM 672 C CA . ALA A 1 87 ? 4.316 15.189 -3.242 1.00 91.88 87 ALA A CA 1
ATOM 673 C C . ALA A 1 87 ? 2.941 14.497 -3.167 1.00 91.88 87 ALA A C 1
ATOM 675 O O . ALA A 1 87 ? 1.933 15.063 -3.591 1.00 91.88 87 ALA A O 1
ATOM 676 N N . LEU A 1 88 ? 2.876 13.320 -2.541 1.00 93.69 88 LEU A N 1
ATOM 677 C CA . LEU A 1 88 ? 1.634 12.579 -2.307 1.00 93.69 88 LEU A CA 1
ATOM 678 C C . LEU A 1 88 ? 0.636 13.363 -1.444 1.00 93.69 88 LEU A C 1
ATOM 680 O O . LEU A 1 88 ? -0.558 13.376 -1.740 1.00 93.69 88 LEU A O 1
ATOM 684 N N . ARG A 1 89 ? 1.105 14.083 -0.419 1.00 91.94 89 ARG A N 1
ATOM 685 C CA . ARG A 1 89 ? 0.266 14.969 0.398 1.00 91.94 89 ARG A CA 1
ATOM 686 C C . ARG A 1 89 ? -0.338 16.102 -0.424 1.00 91.94 89 ARG A C 1
ATOM 688 O O . ARG A 1 89 ? -1.501 16.446 -0.216 1.00 91.94 89 ARG A O 1
ATOM 695 N N . LEU A 1 90 ? 0.423 16.696 -1.344 1.00 87.38 90 LEU A N 1
ATOM 696 C CA . LEU A 1 90 ? -0.105 17.719 -2.250 1.00 87.38 90 LEU A CA 1
ATOM 697 C C . LEU A 1 90 ? -1.183 17.146 -3.170 1.00 87.38 90 LEU A C 1
ATOM 699 O O . LEU A 1 90 ? -2.241 17.758 -3.297 1.00 87.38 90 LEU A O 1
ATOM 703 N N . LEU A 1 91 ? -0.963 15.952 -3.728 1.00 87.44 91 LEU A N 1
ATOM 704 C CA . LEU A 1 91 ? -1.976 15.255 -4.521 1.00 87.44 91 LEU A CA 1
ATOM 705 C C . LEU A 1 91 ? -3.231 14.957 -3.693 1.00 87.44 91 LEU A C 1
ATOM 707 O O . LEU A 1 91 ? -4.331 15.289 -4.126 1.00 87.44 91 LEU A O 1
ATOM 711 N N . LYS A 1 92 ? -3.079 14.427 -2.473 1.00 87.62 92 LYS A N 1
ATOM 712 C CA . LYS A 1 92 ? -4.173 14.189 -1.514 1.00 87.62 92 LYS A CA 1
ATOM 713 C C . LYS A 1 92 ? -4.948 15.467 -1.191 1.00 87.62 92 LYS A C 1
ATOM 715 O O . LYS A 1 92 ? -6.170 15.443 -1.103 1.00 87.62 92 LYS A O 1
ATOM 720 N N . ASN A 1 93 ? -4.264 16.604 -1.058 1.00 85.31 93 ASN A N 1
ATOM 721 C CA . ASN A 1 93 ? -4.907 17.900 -0.836 1.00 85.31 93 ASN A CA 1
ATOM 722 C C . ASN A 1 93 ? -5.750 18.373 -2.033 1.00 85.31 93 ASN A C 1
ATOM 724 O O . ASN A 1 93 ? -6.613 19.227 -1.840 1.00 85.31 93 ASN A O 1
ATOM 728 N N . GLY A 1 94 ? -5.568 17.804 -3.230 1.00 80.00 94 GLY A N 1
ATOM 729 C CA . GLY A 1 94 ? -6.481 17.996 -4.362 1.00 80.00 94 GLY A CA 1
ATOM 730 C C . GLY A 1 94 ? -7.907 17.511 -4.077 1.00 80.00 94 GLY A C 1
ATOM 731 O O . GLY A 1 94 ? -8.856 18.026 -4.657 1.00 80.00 94 GLY A O 1
ATOM 732 N N . ALA A 1 95 ? -8.086 16.607 -3.107 1.00 81.75 95 ALA A N 1
ATOM 733 C CA . ALA A 1 95 ? -9.400 16.157 -2.656 1.00 81.75 95 ALA A CA 1
ATOM 734 C C . ALA A 1 95 ? -10.144 17.179 -1.771 1.00 81.75 95 ALA A C 1
ATOM 736 O O . ALA A 1 95 ? -11.261 16.905 -1.325 1.00 81.75 95 ALA A O 1
ATOM 737 N N . ARG A 1 96 ? -9.542 18.335 -1.448 1.00 77.12 96 ARG A N 1
ATOM 738 C CA . ARG A 1 96 ? -10.188 19.375 -0.630 1.00 77.12 96 ARG A CA 1
ATOM 739 C C . ARG A 1 96 ? -11.431 19.914 -1.337 1.00 77.12 96 ARG A C 1
ATOM 741 O O . ARG A 1 96 ? -11.373 20.322 -2.490 1.00 77.12 96 ARG A O 1
ATOM 748 N N . GLY A 1 97 ? -12.552 19.932 -0.620 1.00 66.50 97 GLY A N 1
ATOM 749 C CA . GLY A 1 97 ? -13.843 20.373 -1.149 1.00 66.50 97 GLY A CA 1
ATOM 750 C C . GLY A 1 97 ? -14.625 19.284 -1.891 1.00 66.50 97 GLY A C 1
ATOM 751 O O . GLY A 1 97 ? -15.807 19.487 -2.164 1.00 66.50 97 GLY A O 1
ATOM 752 N N . LEU A 1 98 ? -14.029 18.113 -2.162 1.00 73.62 98 LEU A N 1
ATOM 753 C CA . LEU A 1 98 ? -14.795 16.959 -2.636 1.00 73.62 98 LEU A CA 1
ATOM 754 C C . LEU A 1 98 ? -15.760 16.489 -1.551 1.00 73.62 98 LEU A C 1
ATOM 756 O O . LEU A 1 98 ? -15.392 16.391 -0.385 1.00 73.62 98 LEU A O 1
ATOM 760 N N . ASN A 1 99 ? -16.985 16.152 -1.954 1.00 72.19 99 ASN A N 1
ATOM 761 C CA . ASN A 1 99 ? -18.070 15.730 -1.064 1.00 72.19 99 ASN A CA 1
ATOM 762 C C . ASN A 1 99 ? -18.514 16.768 -0.015 1.00 72.19 99 ASN A C 1
ATOM 764 O O . ASN A 1 99 ? -19.395 16.458 0.783 1.00 72.19 99 ASN A O 1
ATOM 768 N N . GLY A 1 100 ? -17.956 17.982 -0.025 1.00 64.50 100 GLY A N 1
ATOM 769 C CA . GLY A 1 100 ? -18.352 19.051 0.885 1.00 64.50 100 GLY A CA 1
ATOM 770 C C . GLY A 1 100 ? -19.708 19.659 0.524 1.00 64.50 100 GLY A C 1
ATOM 771 O O . GLY A 1 100 ? -20.098 19.717 -0.648 1.00 64.50 100 GLY A O 1
ATOM 772 N N . GLU A 1 101 ? -20.412 20.146 1.544 1.00 57.59 101 GLU A N 1
ATOM 773 C CA . GLU A 1 101 ? -21.527 21.074 1.365 1.00 57.59 101 GLU A CA 1
ATOM 774 C C . GLU A 1 101 ? -20.987 22.457 0.971 1.00 57.59 101 GLU A C 1
ATOM 776 O O . GLU A 1 101 ? -19.918 22.878 1.423 1.00 57.59 101 GLU A O 1
ATOM 781 N N . ALA A 1 102 ? -21.711 23.176 0.108 1.00 54.59 102 ALA A N 1
ATOM 782 C CA . ALA A 1 102 ? -21.316 24.521 -0.297 1.00 54.59 102 ALA A CA 1
ATOM 783 C C . ALA A 1 102 ? -21.225 25.443 0.937 1.00 54.59 102 ALA A C 1
ATOM 785 O O . ALA A 1 102 ? -22.239 25.737 1.563 1.00 54.59 102 ALA A O 1
ATOM 786 N N . GLY A 1 103 ? -20.012 25.900 1.274 1.00 48.72 103 GLY A N 1
ATOM 787 C CA . GLY A 1 103 ? -19.754 26.805 2.403 1.00 48.72 103 GLY A CA 1
ATOM 788 C C . GLY A 1 103 ? -19.256 26.148 3.700 1.00 48.72 103 GLY A C 1
ATOM 789 O O . GLY A 1 103 ? -18.999 26.874 4.656 1.00 48.72 103 GLY A O 1
ATOM 790 N N . ALA A 1 104 ? -19.078 24.822 3.747 1.00 55.19 104 ALA A N 1
ATOM 791 C CA . ALA A 1 104 ? -18.445 24.131 4.877 1.00 55.19 104 ALA A CA 1
ATOM 792 C C . ALA A 1 104 ? -16.905 24.127 4.766 1.00 55.19 104 ALA A C 1
ATOM 794 O O . ALA A 1 104 ? -16.355 24.173 3.662 1.00 55.19 104 ALA A O 1
ATOM 795 N N . GLU A 1 105 ? -16.195 24.047 5.902 1.00 50.97 105 GLU A N 1
ATOM 796 C CA . GLU A 1 105 ? -14.738 23.852 5.895 1.00 50.97 105 GLU A CA 1
ATOM 797 C C . GLU A 1 105 ? -14.373 22.561 5.148 1.00 50.97 105 GLU A C 1
ATOM 799 O O . GLU A 1 105 ? -14.953 21.498 5.371 1.00 50.97 105 GLU A O 1
ATOM 804 N N . ALA A 1 106 ? -13.398 22.661 4.244 1.00 54.75 106 ALA A N 1
ATOM 805 C CA . ALA A 1 106 ? -12.971 21.566 3.386 1.00 54.75 106 ALA A CA 1
ATOM 806 C C . ALA A 1 106 ? -12.224 20.479 4.181 1.00 54.75 106 ALA A C 1
ATOM 808 O O . ALA A 1 106 ? -10.992 20.450 4.215 1.00 54.75 106 ALA A O 1
ATOM 809 N N . THR A 1 107 ? -12.959 19.544 4.776 1.00 55.97 107 THR A N 1
ATOM 810 C CA . THR A 1 107 ? -12.417 18.255 5.209 1.00 55.97 107 THR A CA 1
ATOM 811 C C . THR A 1 107 ? -12.238 17.407 3.941 1.00 55.97 107 THR A C 1
ATOM 813 O O . THR A 1 107 ? -13.187 17.162 3.206 1.00 55.97 107 THR A O 1
ATOM 816 N N . GLY A 1 108 ? -10.995 17.101 3.553 1.00 68.12 108 GLY A N 1
ATOM 817 C CA . GLY A 1 108 ? -10.702 16.459 2.259 1.00 68.12 108 GLY A CA 1
ATOM 818 C C . GLY A 1 108 ? -11.472 15.149 2.014 1.00 68.12 108 GLY A C 1
ATOM 819 O O . GLY A 1 108 ? -11.872 14.469 2.954 1.00 68.12 108 GLY A O 1
ATOM 820 N N . GLY A 1 109 ? -11.674 14.782 0.746 1.00 79.12 109 GLY A N 1
ATOM 821 C CA . GLY A 1 109 ? -12.376 13.550 0.364 1.00 79.12 109 GLY A CA 1
ATOM 822 C C . GLY A 1 109 ? -11.510 12.275 0.378 1.00 79.12 109 GLY A C 1
ATOM 823 O O . GLY A 1 109 ? -10.277 12.356 0.426 1.00 79.12 109 GLY A O 1
ATOM 824 N N . PRO A 1 110 ? -12.135 11.080 0.277 1.00 89.00 110 PRO A N 1
ATOM 825 C CA . PRO A 1 110 ? -11.418 9.824 0.062 1.00 89.00 110 PRO A CA 1
ATOM 826 C C . PRO A 1 110 ? -10.476 9.939 -1.137 1.00 89.00 110 PRO A C 1
ATOM 828 O O . PRO A 1 110 ? -10.867 10.464 -2.178 1.00 89.00 110 PRO A O 1
ATOM 831 N N . THR A 1 111 ? -9.243 9.456 -0.990 1.00 91.19 111 THR A N 1
ATOM 832 C CA . THR A 1 111 ? -8.225 9.500 -2.045 1.00 91.19 111 THR A CA 1
ATOM 833 C C . THR A 1 111 ? -7.651 8.107 -2.275 1.00 91.19 111 THR A C 1
ATOM 835 O O . THR A 1 111 ? -7.216 7.451 -1.328 1.00 91.19 111 THR A O 1
ATOM 838 N N . LEU A 1 112 ? -7.631 7.688 -3.536 1.00 94.94 112 LEU A N 1
ATOM 839 C CA . LEU A 1 112 ? -6.949 6.504 -4.040 1.00 94.94 112 LEU A CA 1
ATOM 840 C C . LEU A 1 112 ? -5.862 6.982 -5.003 1.00 94.94 112 LEU A C 1
ATOM 842 O O . LEU A 1 112 ? -6.168 7.712 -5.933 1.00 94.94 112 LEU A O 1
ATOM 846 N N . ILE A 1 113 ? -4.606 6.592 -4.821 1.00 96.06 113 ILE A N 1
ATOM 847 C CA . ILE A 1 113 ? -3.603 6.802 -5.869 1.00 96.06 113 ILE A CA 1
ATOM 848 C C . ILE A 1 113 ? -3.883 5.791 -6.982 1.00 96.06 113 ILE A C 1
ATOM 850 O O . ILE A 1 113 ? -3.622 4.604 -6.801 1.00 96.06 113 ILE A O 1
ATOM 854 N N . GLY A 1 114 ? -4.480 6.263 -8.079 1.00 94.75 114 GLY A N 1
ATOM 855 C CA . GLY A 1 114 ? -5.006 5.434 -9.170 1.00 94.75 114 GLY A CA 1
ATOM 856 C C . GLY A 1 114 ? -3.923 4.657 -9.913 1.00 94.75 114 GLY A C 1
ATOM 857 O O . GLY A 1 114 ? -4.155 3.536 -10.360 1.00 94.75 114 GLY A O 1
ATOM 858 N N . GLU A 1 115 ? -2.708 5.191 -9.948 1.00 94.69 115 GLU A N 1
ATOM 859 C CA . GLU A 1 115 ? -1.549 4.479 -10.468 1.00 94.69 115 GLU A CA 1
ATOM 860 C C . GLU A 1 115 ? -0.285 4.895 -9.733 1.00 94.69 115 GLU A C 1
ATOM 862 O O . GLU A 1 115 ? -0.054 6.080 -9.470 1.00 94.69 115 GLU A O 1
ATOM 867 N N . ILE A 1 116 ? 0.540 3.901 -9.426 1.00 95.69 116 ILE A N 1
ATOM 868 C CA . ILE A 1 116 ? 1.910 4.060 -8.952 1.00 95.69 116 ILE A CA 1
ATOM 869 C C . ILE A 1 116 ? 2.698 2.797 -9.285 1.00 95.69 116 ILE A C 1
ATOM 871 O O . ILE A 1 116 ? 2.179 1.687 -9.201 1.00 95.69 116 ILE A O 1
ATOM 875 N N . GLY A 1 117 ? 3.965 2.949 -9.642 1.00 95.38 117 GLY A N 1
ATOM 876 C CA . GLY A 1 117 ? 4.810 1.821 -10.004 1.00 95.38 117 GLY A CA 1
ATOM 877 C C . GLY A 1 117 ? 6.251 2.239 -10.241 1.00 95.38 117 GLY A C 1
ATOM 878 O O . GLY A 1 117 ? 6.626 3.395 -10.033 1.00 95.38 117 GLY A O 1
ATOM 879 N N . ILE A 1 118 ? 7.053 1.272 -10.670 1.00 95.19 118 ILE A N 1
ATOM 880 C CA . ILE A 1 118 ? 8.472 1.436 -10.989 1.00 95.19 118 ILE A CA 1
ATOM 881 C C . ILE A 1 118 ? 8.830 0.590 -12.219 1.00 95.19 118 ILE A C 1
ATOM 883 O O . ILE A 1 118 ? 8.236 -0.475 -12.395 1.00 95.19 118 ILE A O 1
ATOM 887 N N . PRO A 1 119 ? 9.811 1.013 -13.037 1.00 92.94 119 PRO A N 1
ATOM 888 C CA . PRO A 1 119 ? 10.343 0.178 -14.109 1.00 92.94 119 PRO A CA 1
ATOM 889 C C . PRO A 1 119 ? 11.046 -1.061 -13.551 1.00 92.94 119 PRO A C 1
ATOM 891 O O . PRO A 1 119 ? 11.938 -0.965 -12.710 1.00 92.94 119 PRO A O 1
ATOM 894 N N . PHE A 1 120 ? 10.684 -2.245 -14.029 1.00 91.19 120 PHE A N 1
ATOM 895 C CA . PHE A 1 120 ? 11.392 -3.483 -13.714 1.00 91.19 120 PHE A CA 1
ATOM 896 C C . PHE A 1 120 ? 12.622 -3.695 -14.596 1.00 91.19 120 PHE A C 1
ATOM 898 O O . PHE A 1 120 ? 13.551 -4.377 -14.163 1.00 91.19 120 PHE A O 1
ATOM 905 N N . ASP A 1 121 ? 12.715 -2.988 -15.721 1.00 86.38 121 ASP A N 1
ATOM 906 C CA . ASP A 1 121 ? 13.892 -2.911 -16.588 1.00 86.38 121 ASP A CA 1
ATOM 907 C C . ASP A 1 121 ? 14.966 -1.912 -16.092 1.00 86.38 121 ASP A C 1
ATOM 909 O O . ASP A 1 121 ? 15.931 -1.599 -16.796 1.00 86.38 121 ASP A O 1
ATOM 913 N N . MET A 1 122 ? 14.855 -1.446 -14.841 1.00 85.56 122 MET A N 1
ATOM 914 C CA . MET A 1 122 ? 15.862 -0.601 -14.196 1.00 85.56 122 MET A CA 1
ATOM 915 C C . MET A 1 122 ? 17.249 -1.246 -14.125 1.00 85.56 122 MET A C 1
ATOM 917 O 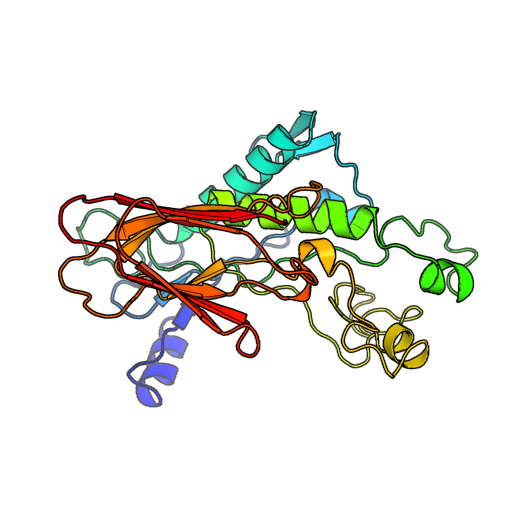O . MET A 1 122 ? 17.407 -2.406 -13.750 1.00 85.56 122 MET A O 1
ATOM 921 N N . GLY A 1 123 ? 18.286 -0.443 -14.385 1.00 67.88 123 GLY A N 1
ATOM 922 C CA . GLY A 1 123 ? 19.685 -0.878 -14.307 1.00 67.88 123 GLY A CA 1
ATOM 923 C C . GLY A 1 123 ? 20.175 -1.686 -15.514 1.00 67.88 123 GLY A C 1
ATOM 924 O O . GLY A 1 123 ? 21.372 -1.965 -15.601 1.00 67.88 123 GLY A O 1
ATOM 925 N N . HIS A 1 124 ? 19.305 -1.984 -16.481 1.00 62.28 124 HIS A N 1
ATOM 926 C CA . HIS A 1 124 ? 19.657 -2.649 -17.734 1.00 62.28 124 HIS A CA 1
ATOM 927 C C . HIS A 1 124 ? 20.069 -1.627 -18.810 1.00 62.28 124 HIS A C 1
ATOM 929 O O . HIS A 1 124 ? 19.434 -1.476 -19.850 1.00 62.28 124 HIS A O 1
ATOM 935 N N . HIS A 1 125 ? 21.178 -0.914 -18.588 1.00 39.09 125 HIS A N 1
ATOM 936 C CA . HIS A 1 125 ? 21.834 -0.152 -19.656 1.00 39.09 125 HIS A CA 1
ATOM 937 C C . HIS A 1 125 ? 22.720 -1.074 -20.493 1.00 39.09 125 HIS A C 1
ATOM 939 O O . HIS A 1 125 ? 23.937 -1.118 -20.325 1.00 39.09 125 HIS A O 1
ATOM 945 N N . SER A 1 126 ? 22.109 -1.811 -21.413 1.00 40.72 126 SER A N 1
ATOM 946 C CA . SER A 1 126 ? 22.820 -2.337 -22.571 1.00 40.72 126 SER A CA 1
ATOM 947 C C . SER A 1 126 ? 21.838 -2.645 -23.693 1.00 40.72 126 SER A C 1
ATOM 949 O O . SER A 1 126 ? 21.282 -3.736 -23.799 1.00 40.72 126 SER A O 1
ATOM 951 N N . SER A 1 127 ? 21.709 -1.686 -24.604 1.00 41.62 127 SER A N 1
ATOM 952 C CA . SER A 1 127 ? 21.200 -1.890 -25.961 1.00 41.62 127 SER A CA 1
ATOM 953 C C . SER A 1 127 ? 22.034 -2.893 -26.780 1.00 41.62 127 SER A C 1
ATOM 955 O O . SER A 1 127 ? 21.735 -3.118 -27.950 1.00 41.62 127 SER A O 1
ATOM 957 N N . THR A 1 128 ? 23.068 -3.515 -26.198 1.00 39.50 128 THR A N 1
ATOM 958 C CA . THR A 1 128 ? 23.914 -4.524 -26.845 1.00 39.50 128 THR A CA 1
ATOM 959 C C . THR A 1 128 ? 23.784 -5.929 -26.246 1.00 39.50 128 THR A C 1
ATOM 961 O O . THR A 1 128 ? 24.376 -6.856 -26.792 1.00 39.50 128 THR A O 1
ATOM 964 N N . ALA A 1 129 ? 22.968 -6.136 -25.202 1.00 43.72 129 ALA A N 1
ATOM 965 C CA . ALA A 1 129 ? 22.590 -7.477 -24.739 1.00 43.72 129 ALA A CA 1
ATOM 966 C C . ALA A 1 129 ? 21.160 -7.554 -24.148 1.00 43.72 129 ALA A C 1
ATOM 968 O O . ALA A 1 129 ? 21.005 -7.981 -23.005 1.00 43.72 129 ALA A O 1
ATOM 969 N N . PRO A 1 130 ? 20.091 -7.203 -24.893 1.00 43.12 130 PRO A N 1
ATOM 970 C CA . PRO A 1 130 ? 18.724 -7.184 -24.351 1.00 43.12 130 PRO A CA 1
ATOM 971 C C . PRO A 1 130 ? 18.124 -8.576 -24.060 1.00 43.12 130 PRO A C 1
ATOM 973 O O . PRO A 1 130 ? 16.978 -8.673 -23.639 1.00 43.12 130 PRO A O 1
ATOM 976 N N . TYR A 1 131 ? 18.854 -9.666 -24.327 1.00 46.97 131 TYR A N 1
ATOM 977 C CA . TYR A 1 131 ? 18.268 -11.007 -24.477 1.00 46.97 131 TYR A CA 1
ATOM 978 C C . TYR A 1 131 ? 19.032 -12.129 -23.778 1.00 46.97 131 TYR A C 1
ATOM 980 O O . TYR A 1 131 ? 18.744 -13.303 -24.016 1.00 46.97 131 TYR A O 1
ATOM 988 N N . LEU A 1 132 ? 20.010 -11.813 -22.926 1.00 46.75 132 LEU A N 1
ATOM 989 C CA . LEU A 1 132 ? 20.604 -12.856 -22.098 1.00 46.75 132 LEU A CA 1
ATOM 990 C C . LEU A 1 132 ? 19.637 -13.152 -20.954 1.00 46.75 132 LEU A C 1
ATOM 992 O O . LEU A 1 132 ? 19.587 -12.441 -19.952 1.00 46.75 132 LEU A O 1
ATOM 996 N N . LEU A 1 133 ? 18.857 -14.218 -21.153 1.00 49.22 133 LEU A N 1
ATOM 997 C CA . LEU A 1 133 ? 17.965 -14.831 -20.171 1.00 49.22 133 LEU A CA 1
ATOM 998 C C . LEU A 1 133 ? 18.641 -14.886 -18.788 1.00 49.22 133 LEU A C 1
ATOM 1000 O O . LEU A 1 133 ? 18.021 -14.540 -17.791 1.00 49.22 133 LEU A O 1
ATOM 1004 N N . ASP A 1 134 ? 19.944 -15.174 -18.752 1.00 45.09 134 ASP A N 1
ATOM 1005 C CA . ASP A 1 134 ? 20.762 -15.270 -17.542 1.00 45.09 134 ASP A CA 1
ATOM 1006 C C . ASP A 1 134 ? 20.753 -14.005 -16.665 1.00 45.09 134 ASP A C 1
ATOM 1008 O O . ASP A 1 134 ? 20.682 -14.128 -15.447 1.00 45.09 134 ASP A O 1
ATOM 1012 N N . SER A 1 135 ? 20.764 -12.782 -17.218 1.00 47.66 135 SER A N 1
ATOM 1013 C CA . SER A 1 135 ? 20.761 -11.564 -16.381 1.00 47.66 135 SER A CA 1
ATOM 1014 C C . SER A 1 135 ? 19.395 -11.244 -15.770 1.00 47.66 135 SER A C 1
ATOM 1016 O O . SER A 1 135 ? 19.336 -10.594 -14.730 1.00 47.66 135 SER A O 1
ATOM 1018 N N . TYR A 1 136 ? 18.304 -11.700 -16.393 1.00 49.94 136 TYR A N 1
ATOM 1019 C CA . TYR A 1 136 ? 16.945 -11.554 -15.861 1.00 49.94 136 TYR A CA 1
ATOM 1020 C C . TYR A 1 136 ? 16.574 -12.700 -14.914 1.00 49.94 136 TYR A C 1
ATOM 1022 O O . TYR A 1 136 ? 15.955 -12.463 -13.882 1.00 49.94 136 TYR A O 1
ATOM 1030 N N . VAL A 1 137 ? 17.015 -13.921 -15.226 1.00 47.66 137 VAL A N 1
ATOM 1031 C CA . VAL A 1 137 ? 16.878 -15.118 -14.380 1.00 47.66 137 VAL A CA 1
ATOM 1032 C C . VAL A 1 137 ? 17.660 -14.968 -13.069 1.00 47.66 137 VAL A C 1
ATOM 1034 O O . VAL A 1 137 ? 17.229 -15.483 -12.042 1.00 47.66 137 VAL A O 1
ATOM 1037 N N . LEU A 1 138 ? 18.780 -14.234 -13.081 1.00 47.59 138 LEU A N 1
ATOM 1038 C CA . LEU A 1 138 ? 19.612 -13.965 -11.899 1.00 47.59 138 LEU A CA 1
ATOM 1039 C C . LEU A 1 138 ? 19.330 -12.610 -11.228 1.00 47.59 138 LEU A C 1
ATOM 1041 O O . LEU A 1 138 ? 19.979 -12.281 -10.233 1.00 47.59 138 LEU A O 1
ATOM 1045 N N . SER A 1 139 ? 18.400 -11.812 -11.759 1.00 56.50 139 SER A N 1
ATOM 1046 C CA . SER A 1 139 ? 18.042 -10.515 -11.184 1.00 56.50 139 SER A CA 1
ATOM 1047 C C . SER A 1 139 ? 17.349 -10.724 -9.839 1.00 56.50 139 SER A C 1
ATOM 1049 O O . SER A 1 139 ? 16.209 -11.173 -9.761 1.00 56.50 139 SER A O 1
ATOM 1051 N N . ASP A 1 140 ? 18.031 -10.369 -8.753 1.00 69.50 140 ASP A N 1
ATOM 1052 C CA . ASP A 1 140 ? 17.484 -10.414 -7.394 1.00 69.50 140 ASP A CA 1
ATOM 1053 C C . ASP A 1 140 ? 16.545 -9.233 -7.077 1.00 69.50 140 ASP A C 1
ATOM 1055 O O . ASP A 1 140 ? 16.171 -9.023 -5.920 1.00 69.50 140 ASP A O 1
ATOM 1059 N N . TYR A 1 141 ? 16.166 -8.455 -8.101 1.00 85.75 141 TYR A N 1
ATOM 1060 C CA . TYR A 1 141 ? 15.318 -7.267 -8.023 1.00 85.75 141 TYR A CA 1
ATOM 1061 C C . TYR A 1 141 ? 15.746 -6.250 -6.956 1.00 85.75 141 TYR A C 1
ATOM 1063 O O . TYR A 1 141 ? 14.920 -5.440 -6.549 1.00 85.75 141 TYR A O 1
ATOM 1071 N N . ARG A 1 142 ? 16.995 -6.239 -6.462 1.00 88.06 142 ARG A N 1
ATOM 1072 C CA . ARG A 1 142 ? 17.378 -5.387 -5.316 1.00 88.06 142 ARG A CA 1
ATOM 1073 C C . ARG A 1 142 ? 17.060 -3.907 -5.524 1.00 88.06 142 ARG A C 1
ATOM 1075 O O . ARG A 1 142 ? 16.504 -3.273 -4.633 1.00 88.06 142 ARG A O 1
ATOM 1082 N N . VAL A 1 143 ? 17.377 -3.367 -6.701 1.00 90.25 143 VAL A N 1
ATOM 1083 C CA . VAL A 1 143 ? 17.127 -1.951 -7.027 1.00 90.25 143 VAL A CA 1
ATOM 1084 C C . VAL A 1 143 ? 15.626 -1.675 -7.138 1.00 90.25 143 VAL A C 1
ATOM 1086 O O . VAL A 1 143 ? 15.146 -0.668 -6.627 1.00 90.25 143 VAL A O 1
ATOM 1089 N N . GLN A 1 144 ? 14.881 -2.590 -7.754 1.00 92.94 144 GLN A N 1
ATOM 1090 C CA . GLN A 1 144 ? 13.432 -2.536 -7.919 1.00 92.94 144 GLN A CA 1
ATOM 1091 C C . GLN A 1 144 ? 12.713 -2.632 -6.565 1.00 92.94 144 GLN A C 1
ATOM 1093 O O . GLN A 1 144 ? 11.781 -1.878 -6.304 1.00 92.94 144 GLN A O 1
ATOM 1098 N N . ILE A 1 145 ? 13.178 -3.517 -5.680 1.00 94.56 145 ILE A N 1
ATOM 1099 C CA . ILE A 1 145 ? 12.711 -3.671 -4.300 1.00 94.56 145 ILE A CA 1
ATOM 1100 C C . ILE A 1 145 ? 12.941 -2.372 -3.528 1.00 94.56 145 ILE A C 1
ATOM 1102 O O . ILE A 1 145 ? 12.012 -1.886 -2.890 1.00 94.56 145 ILE A O 1
ATOM 1106 N N . ASP A 1 146 ? 14.139 -1.789 -3.607 1.00 94.44 146 ASP A N 1
ATOM 1107 C CA . ASP A 1 146 ? 14.461 -0.532 -2.926 1.00 94.44 146 ASP A CA 1
ATOM 1108 C C . ASP A 1 146 ? 13.608 0.641 -3.445 1.00 94.44 146 ASP A C 1
ATOM 1110 O O . ASP A 1 146 ? 13.092 1.431 -2.649 1.00 94.44 146 ASP A O 1
ATOM 1114 N N . ALA A 1 147 ? 13.433 0.754 -4.765 1.00 95.75 147 ALA A N 1
ATOM 1115 C CA . ALA A 1 147 ? 12.609 1.795 -5.378 1.00 95.75 147 ALA A CA 1
ATOM 1116 C C . ALA A 1 147 ? 11.137 1.645 -4.969 1.00 95.75 147 ALA A C 1
ATOM 1118 O O . ALA A 1 147 ? 10.531 2.587 -4.457 1.00 95.75 147 ALA A O 1
ATOM 1119 N N . MET A 1 148 ? 10.587 0.435 -5.105 1.00 97.25 148 MET A N 1
ATOM 1120 C CA . MET A 1 148 ? 9.212 0.125 -4.721 1.00 97.25 148 MET A CA 1
ATOM 1121 C C . MET A 1 148 ? 8.979 0.370 -3.223 1.00 97.25 148 MET A C 1
ATOM 1123 O O . MET A 1 148 ? 8.022 1.042 -2.850 1.00 97.25 148 MET A O 1
ATOM 1127 N N . ASP A 1 149 ? 9.869 -0.101 -2.340 1.00 97.75 149 ASP A N 1
ATOM 1128 C CA . ASP A 1 149 ? 9.753 0.119 -0.890 1.00 97.75 149 ASP A CA 1
ATOM 1129 C C . ASP A 1 149 ? 9.828 1.609 -0.521 1.00 97.75 149 ASP A C 1
ATOM 1131 O O . ASP A 1 149 ? 9.171 2.052 0.422 1.00 97.75 149 ASP A O 1
ATOM 1135 N N . THR A 1 150 ? 10.599 2.407 -1.263 1.00 97.31 150 THR A N 1
ATOM 1136 C CA . THR A 1 150 ? 10.669 3.866 -1.079 1.00 97.31 150 THR A CA 1
ATOM 1137 C C . THR A 1 150 ? 9.321 4.524 -1.377 1.00 97.31 150 THR A C 1
ATOM 1139 O O . THR A 1 150 ? 8.816 5.290 -0.551 1.00 97.31 150 THR A O 1
ATOM 1142 N N . SER A 1 151 ? 8.704 4.187 -2.512 1.00 97.00 151 SER A N 1
ATOM 1143 C CA . SER A 1 151 ? 7.384 4.693 -2.904 1.00 97.00 151 SER A CA 1
ATOM 1144 C C . SER A 1 151 ? 6.279 4.248 -1.940 1.00 97.00 151 SER A C 1
ATOM 1146 O O . SER A 1 151 ? 5.454 5.061 -1.519 1.00 97.00 151 SER A O 1
ATOM 1148 N N . LEU A 1 152 ? 6.287 2.978 -1.525 1.00 98.12 152 LEU A N 1
ATOM 1149 C CA . LEU A 1 152 ? 5.273 2.430 -0.620 1.00 98.12 152 LEU A CA 1
ATOM 1150 C C . LEU A 1 152 ? 5.396 2.986 0.809 1.00 98.12 152 LEU A C 1
ATOM 1152 O O . LEU A 1 152 ? 4.378 3.283 1.432 1.00 98.12 152 LEU A O 1
ATOM 1156 N N . GLN A 1 153 ? 6.611 3.244 1.309 1.00 98.19 153 GLN A N 1
ATOM 1157 C CA . GLN A 1 153 ? 6.794 3.959 2.582 1.00 98.19 153 GLN A CA 1
ATOM 1158 C C . GLN A 1 153 ? 6.238 5.391 2.539 1.00 98.19 153 GLN A C 1
ATOM 1160 O O . GLN A 1 153 ? 5.794 5.915 3.560 1.00 98.19 153 GLN A O 1
ATOM 1165 N N . ALA A 1 154 ? 6.269 6.050 1.380 1.00 97.81 154 ALA A N 1
ATOM 1166 C CA . ALA A 1 154 ? 5.716 7.391 1.236 1.00 97.81 154 ALA A CA 1
ATOM 1167 C C . ALA A 1 154 ? 4.178 7.388 1.273 1.00 97.81 154 ALA A C 1
ATOM 1169 O O . ALA A 1 154 ? 3.580 8.261 1.901 1.00 97.81 154 ALA A O 1
ATOM 1170 N N . LEU A 1 155 ? 3.541 6.378 0.670 1.00 98.00 155 LEU A N 1
ATOM 1171 C CA . LEU A 1 155 ? 2.093 6.151 0.770 1.00 98.00 155 LEU A CA 1
ATOM 1172 C C . LEU A 1 155 ? 1.656 5.862 2.209 1.00 98.00 155 LEU A C 1
ATOM 1174 O O . LEU A 1 155 ? 0.666 6.425 2.675 1.00 98.00 155 LEU A O 1
ATOM 1178 N N . GLU A 1 156 ? 2.426 5.037 2.923 1.00 97.75 156 GLU A N 1
ATOM 1179 C CA . GLU A 1 156 ? 2.235 4.735 4.346 1.00 97.75 156 GLU A CA 1
ATOM 1180 C C . GLU A 1 156 ? 2.238 6.007 5.211 1.00 97.75 156 GLU A C 1
ATOM 1182 O O . GLU A 1 156 ? 1.318 6.206 6.006 1.00 97.75 156 GLU A O 1
ATOM 1187 N N . ARG A 1 157 ? 3.204 6.918 4.997 1.00 96.75 157 ARG A N 1
ATOM 1188 C CA . ARG A 1 157 ? 3.286 8.210 5.717 1.00 96.75 157 ARG A CA 1
ATOM 1189 C C . ARG A 1 157 ? 2.046 9.085 5.543 1.00 96.75 157 ARG A C 1
ATOM 1191 O O . ARG A 1 157 ? 1.726 9.866 6.436 1.00 96.75 157 ARG A O 1
ATOM 1198 N N . GLU A 1 158 ? 1.357 8.963 4.413 1.00 95.88 158 GLU A N 1
ATOM 1199 C CA . GLU A 1 158 ? 0.166 9.756 4.095 1.00 95.88 158 GLU A CA 1
ATOM 1200 C C . GLU A 1 158 ? -1.153 8.981 4.262 1.00 95.88 158 GLU A C 1
ATOM 1202 O O . GLU A 1 158 ? -2.227 9.553 4.027 1.00 95.88 158 GLU A O 1
ATOM 1207 N N . LEU A 1 159 ? -1.086 7.714 4.700 1.00 96.44 159 LEU A N 1
ATOM 1208 C CA . LEU A 1 159 ? -2.219 6.793 4.848 1.00 96.44 159 LEU A CA 1
ATOM 1209 C C . LEU A 1 159 ? -3.067 6.698 3.567 1.00 96.44 159 LEU A C 1
ATOM 1211 O O . LEU A 1 159 ? -4.298 6.730 3.611 1.00 96.44 159 LEU A O 1
ATOM 1215 N N . LEU A 1 160 ? -2.402 6.646 2.411 1.00 95.62 160 LEU A N 1
ATOM 1216 C CA . LEU A 1 160 ? -3.052 6.616 1.103 1.00 95.62 160 LEU A CA 1
ATOM 1217 C C . LEU A 1 160 ? -3.269 5.181 0.622 1.00 95.62 160 LEU A C 1
ATOM 1219 O O . LEU A 1 160 ? -2.350 4.365 0.616 1.00 95.62 160 LEU A O 1
ATOM 1223 N N . SER A 1 161 ? -4.490 4.896 0.167 1.00 95.88 161 SER A N 1
ATOM 1224 C CA . SER A 1 161 ? -4.757 3.708 -0.649 1.00 95.88 161 SER A CA 1
ATOM 1225 C C . SER A 1 161 ? -4.179 3.911 -2.047 1.00 95.88 161 SER A C 1
ATOM 1227 O O . SER A 1 161 ? -4.078 5.048 -2.510 1.00 95.88 161 SER A O 1
ATOM 1229 N N . PHE A 1 162 ? -3.832 2.827 -2.733 1.00 97.38 162 PHE A N 1
ATOM 1230 C CA . PHE A 1 162 ? -3.230 2.891 -4.060 1.00 97.38 162 PHE A CA 1
ATOM 1231 C C . PHE A 1 162 ? -3.541 1.648 -4.891 1.00 97.38 162 PHE A C 1
ATOM 1233 O O . PHE A 1 162 ? -3.903 0.598 -4.355 1.00 97.38 162 PHE A O 1
ATOM 1240 N N . THR A 1 163 ? -3.340 1.773 -6.195 1.00 97.44 163 THR A N 1
ATOM 1241 C CA . THR A 1 163 ? -3.337 0.683 -7.169 1.00 97.44 163 THR A CA 1
ATOM 1242 C C . THR A 1 163 ? -1.982 0.654 -7.870 1.00 97.44 163 THR A C 1
ATOM 1244 O O . THR A 1 163 ? -1.526 1.661 -8.410 1.00 97.44 163 THR A O 1
ATOM 1247 N N . LEU A 1 164 ? -1.302 -0.496 -7.809 1.00 96.50 164 LEU A N 1
ATOM 1248 C CA . LEU A 1 164 ? -0.011 -0.672 -8.474 1.00 96.50 164 LEU A CA 1
ATOM 1249 C C . LEU A 1 164 ? -0.219 -0.824 -9.975 1.00 96.50 164 LEU A C 1
ATOM 1251 O O . LEU A 1 164 ? -1.005 -1.672 -10.398 1.00 96.50 164 LEU A O 1
ATOM 1255 N N . TRP A 1 165 ? 0.530 -0.053 -10.757 1.00 94.94 165 TRP A N 1
ATOM 1256 C CA . TRP A 1 165 ? 0.689 -0.283 -12.184 1.00 94.94 165 TRP A CA 1
ATOM 1257 C C . TRP A 1 165 ? 1.899 -1.203 -12.386 1.00 94.94 165 TRP A C 1
ATOM 1259 O O . TRP A 1 165 ? 3.025 -0.797 -12.116 1.00 94.94 165 TRP A O 1
ATOM 1269 N N . ASN A 1 166 ? 1.718 -2.459 -12.784 1.00 94.19 166 ASN A N 1
ATOM 1270 C CA . ASN A 1 166 ? 0.446 -3.134 -13.092 1.00 94.19 166 ASN A CA 1
ATOM 1271 C C . ASN A 1 166 ? 0.517 -4.641 -12.785 1.00 94.19 166 ASN A C 1
ATOM 1273 O O . ASN A 1 166 ? 1.500 -5.129 -12.233 1.00 94.19 166 ASN A O 1
ATOM 1277 N N . TYR A 1 167 ? -0.511 -5.400 -13.164 1.00 95.06 167 TYR A N 1
ATOM 1278 C CA . TYR A 1 167 ? -0.435 -6.856 -13.283 1.00 95.06 167 TYR A CA 1
ATOM 1279 C C . TYR A 1 167 ? -0.743 -7.250 -14.730 1.00 95.06 167 TYR A C 1
ATOM 1281 O O . TYR A 1 167 ? -1.873 -7.086 -15.186 1.00 95.06 167 TYR A O 1
ATOM 1289 N N . THR A 1 168 ? 0.259 -7.779 -15.428 1.00 95.19 168 THR A N 1
ATOM 1290 C CA . THR A 1 168 ? 0.179 -8.190 -16.827 1.00 95.19 168 THR A CA 1
ATOM 1291 C C . THR A 1 168 ? 0.552 -9.667 -16.892 1.00 95.19 168 THR A C 1
ATOM 1293 O O . THR A 1 168 ? 1.729 -10.001 -16.741 1.00 95.19 168 THR A O 1
ATOM 1296 N N . PRO A 1 169 ? -0.422 -10.576 -17.078 1.00 93.69 169 PRO A N 1
ATOM 1297 C CA . PRO A 1 169 ? -0.166 -12.015 -17.017 1.00 93.69 169 PRO A CA 1
ATOM 1298 C C . PRO A 1 169 ? 0.778 -12.498 -18.127 1.00 93.69 169 PRO A C 1
ATOM 1300 O O . PRO A 1 169 ? 1.485 -13.481 -17.935 1.00 93.69 169 PRO A O 1
ATOM 1303 N N . ASP A 1 170 ? 0.835 -11.779 -19.249 1.00 91.88 170 ASP A N 1
ATOM 1304 C CA . ASP A 1 170 ? 1.682 -12.114 -20.398 1.00 91.88 170 ASP A CA 1
ATOM 1305 C C . ASP A 1 170 ? 3.055 -11.415 -20.365 1.00 91.88 170 ASP A C 1
ATOM 1307 O O . ASP A 1 170 ? 3.849 -11.553 -21.308 1.00 91.88 170 ASP A O 1
ATOM 1311 N N . ASN A 1 171 ? 3.359 -10.673 -19.286 1.00 92.50 171 ASN A N 1
ATOM 1312 C CA . ASN A 1 171 ? 4.665 -10.041 -19.131 1.00 92.50 171 ASN A CA 1
ATOM 1313 C C . ASN A 1 171 ? 5.763 -11.108 -19.185 1.00 92.50 171 ASN A C 1
ATOM 1315 O O . ASN A 1 171 ? 5.652 -12.197 -18.610 1.00 92.50 171 ASN A O 1
ATOM 1319 N N . ASN A 1 172 ? 6.840 -10.785 -19.888 1.00 87.31 172 ASN A N 1
ATOM 1320 C CA . ASN A 1 172 ? 8.033 -11.612 -19.932 1.00 87.31 172 ASN A CA 1
ATOM 1321 C C . ASN A 1 172 ? 9.283 -10.739 -19.916 1.00 87.31 172 ASN A C 1
ATOM 1323 O O . ASN A 1 172 ? 9.258 -9.578 -20.316 1.00 87.31 172 ASN A O 1
ATOM 1327 N N . TYR A 1 173 ? 10.403 -11.337 -19.518 1.00 81.62 173 TYR A N 1
ATOM 1328 C CA . TYR A 1 173 ? 11.666 -10.614 -19.357 1.00 81.62 173 TYR A CA 1
ATOM 1329 C C . TYR A 1 173 ? 12.165 -9.921 -20.632 1.00 81.62 173 TYR A C 1
ATOM 1331 O O . TYR A 1 173 ? 12.879 -8.932 -20.539 1.00 81.62 173 TYR A O 1
ATOM 1339 N N . CYS A 1 174 ? 11.792 -10.415 -21.815 1.00 80.00 174 CYS A N 1
ATOM 1340 C CA . CYS A 1 174 ? 12.294 -9.887 -23.083 1.00 80.00 174 CYS A CA 1
ATOM 1341 C C . CYS A 1 174 ? 11.454 -8.738 -23.655 1.00 80.00 174 CYS A C 1
ATOM 1343 O O . CYS A 1 174 ? 11.973 -7.954 -24.445 1.00 80.00 174 CYS A O 1
ATOM 1345 N N . LYS A 1 175 ? 10.151 -8.691 -23.359 1.00 82.81 175 LYS A N 1
ATOM 1346 C CA . LYS A 1 175 ? 9.200 -7.743 -23.972 1.00 82.81 175 LYS A CA 1
ATOM 1347 C C . LYS A 1 175 ? 8.508 -6.836 -22.957 1.00 82.81 175 LYS A C 1
ATOM 1349 O O . LYS A 1 175 ? 7.646 -6.055 -23.356 1.00 82.81 175 LYS A O 1
ATOM 1354 N N . GLY A 1 176 ? 8.826 -6.993 -21.674 1.00 89.19 176 GLY A N 1
ATOM 1355 C CA . GLY A 1 176 ? 8.092 -6.349 -20.598 1.00 89.19 176 GLY A CA 1
ATOM 1356 C C . GLY A 1 176 ? 6.608 -6.688 -20.686 1.00 89.19 176 GLY A C 1
ATOM 1357 O O . GLY A 1 176 ? 6.234 -7.839 -20.933 1.00 89.19 176 GLY A O 1
ATOM 1358 N N . ASP A 1 177 ? 5.773 -5.670 -20.525 1.00 90.75 177 ASP A N 1
ATOM 1359 C CA . ASP A 1 177 ? 4.314 -5.763 -20.497 1.00 90.75 177 ASP A CA 1
ATOM 1360 C C . ASP A 1 177 ? 3.716 -6.023 -21.894 1.00 90.75 177 ASP A C 1
ATOM 1362 O O . ASP A 1 177 ? 2.525 -6.292 -22.025 1.00 90.75 177 ASP A O 1
ATOM 1366 N N . GLY A 1 178 ? 4.522 -5.956 -22.964 1.00 87.12 178 GLY A N 1
ATOM 1367 C CA . GLY A 1 178 ? 4.051 -6.136 -24.342 1.00 87.12 178 GLY A CA 1
ATOM 1368 C C . GLY A 1 178 ? 3.212 -4.966 -24.870 1.00 87.12 178 GLY A C 1
ATOM 1369 O O . GLY A 1 178 ? 2.624 -5.066 -25.948 1.00 87.12 178 GLY A O 1
ATOM 1370 N N . TRP A 1 179 ? 3.184 -3.856 -24.132 1.00 83.81 179 TRP A N 1
ATOM 1371 C CA . TRP A 1 179 ? 2.463 -2.628 -24.444 1.00 83.81 179 TRP A CA 1
ATOM 1372 C C . TRP A 1 179 ? 3.379 -1.422 -24.217 1.00 83.81 179 TRP A C 1
ATOM 1374 O O . TRP A 1 179 ? 4.068 -1.365 -23.206 1.00 83.81 179 TRP A O 1
ATOM 1384 N N . ASN A 1 180 ? 3.407 -0.474 -25.161 1.00 83.19 180 ASN A N 1
ATOM 1385 C CA . ASN A 1 180 ? 4.142 0.799 -25.058 1.00 83.19 180 ASN A CA 1
ATOM 1386 C C . ASN A 1 180 ? 5.636 0.728 -24.666 1.00 83.19 180 ASN A C 1
ATOM 1388 O O . ASN A 1 180 ? 6.186 1.735 -24.229 1.00 83.19 180 ASN A O 1
ATOM 1392 N N . ASP A 1 181 ? 6.303 -0.418 -24.851 1.00 82.56 181 ASP A N 1
ATOM 1393 C CA . ASP A 1 181 ? 7.678 -0.647 -24.361 1.00 82.56 181 ASP A CA 1
ATOM 1394 C C . ASP A 1 181 ? 7.805 -0.481 -22.827 1.00 82.56 181 ASP A C 1
ATOM 1396 O O . ASP A 1 181 ? 8.867 -0.160 -22.291 1.00 82.56 181 ASP A O 1
ATOM 1400 N N . GLU A 1 182 ? 6.694 -0.678 -22.109 1.00 87.81 182 GLU A N 1
ATOM 1401 C CA . GLU A 1 182 ? 6.637 -0.660 -20.651 1.00 87.81 182 GLU A CA 1
ATOM 1402 C C . GLU A 1 182 ? 7.098 -2.001 -20.074 1.00 87.81 182 GLU A C 1
ATOM 1404 O O . GLU A 1 182 ? 6.808 -3.073 -20.608 1.00 87.81 182 GLU A O 1
ATOM 1409 N N . ASP A 1 183 ? 7.771 -1.941 -18.927 1.00 91.75 183 ASP A N 1
ATOM 1410 C CA . ASP A 1 183 ? 8.024 -3.098 -18.073 1.00 91.75 183 ASP A CA 1
ATOM 1411 C C . ASP A 1 183 ? 7.698 -2.732 -16.621 1.00 91.75 183 ASP A C 1
ATOM 1413 O O . ASP A 1 183 ? 8.589 -2.552 -15.795 1.00 91.75 183 ASP A O 1
ATOM 1417 N N . LEU A 1 184 ? 6.414 -2.537 -16.314 1.00 93.81 184 LEU A N 1
ATOM 1418 C CA . LEU A 1 184 ? 5.953 -2.040 -15.011 1.00 93.81 184 LEU A CA 1
ATOM 1419 C C . LEU A 1 184 ? 5.252 -3.121 -14.183 1.00 93.81 184 LEU A C 1
ATOM 1421 O O . LEU A 1 184 ? 4.994 -2.927 -12.995 1.00 93.81 184 LEU A O 1
ATOM 1425 N N . SER A 1 185 ? 4.964 -4.285 -14.768 1.00 95.25 185 SER A N 1
ATOM 1426 C CA . SER A 1 185 ? 4.199 -5.309 -14.068 1.00 95.25 185 SER A CA 1
ATOM 1427 C C . SER A 1 185 ? 4.843 -5.820 -12.775 1.00 95.25 185 SER A C 1
ATOM 1429 O O . SER A 1 185 ? 6.039 -6.052 -12.698 1.00 95.25 185 SER A O 1
ATOM 1431 N N . ILE A 1 186 ? 4.070 -6.123 -11.741 1.00 94.31 186 ILE A N 1
ATOM 1432 C CA . ILE A 1 186 ? 4.586 -6.843 -10.565 1.00 94.31 186 ILE A CA 1
ATOM 1433 C C . ILE A 1 186 ? 4.755 -8.348 -10.826 1.00 94.31 186 ILE A C 1
ATOM 1435 O O . ILE A 1 186 ? 5.089 -9.099 -9.911 1.00 94.31 186 ILE A O 1
ATOM 1439 N N . PHE A 1 187 ? 4.499 -8.804 -12.053 1.00 94.50 187 PHE A N 1
ATOM 1440 C CA . PHE A 1 187 ? 4.537 -10.203 -12.452 1.00 94.50 187 PHE A CA 1
ATOM 1441 C C . PHE A 1 187 ? 5.273 -10.391 -13.784 1.00 94.50 187 PHE A C 1
ATOM 1443 O O . PHE A 1 187 ? 5.257 -9.509 -14.632 1.00 94.50 187 PHE A O 1
ATOM 1450 N N . SER A 1 188 ? 5.899 -11.553 -13.962 1.00 91.56 188 SER A N 1
ATOM 1451 C CA . SER A 1 188 ? 6.428 -12.049 -15.232 1.00 91.56 188 SER A CA 1
ATOM 1452 C C . SER A 1 188 ? 6.203 -13.555 -15.329 1.00 91.56 188 SER A C 1
ATOM 1454 O O . SER A 1 188 ? 6.692 -14.318 -14.489 1.00 91.56 188 SER A O 1
ATOM 1456 N N . ALA A 1 189 ? 5.547 -14.003 -16.400 1.00 90.81 189 ALA A N 1
ATOM 1457 C CA . ALA A 1 189 ? 5.321 -15.422 -16.679 1.00 90.81 189 ALA A CA 1
ATOM 1458 C C . ALA A 1 189 ? 6.634 -16.203 -16.848 1.00 90.81 189 ALA A C 1
ATOM 1460 O O . ALA A 1 189 ? 6.683 -17.413 -16.617 1.00 90.81 189 ALA A O 1
ATOM 1461 N N . SER A 1 190 ? 7.722 -15.509 -17.208 1.00 86.44 190 SER A N 1
ATOM 1462 C CA . SER A 1 190 ? 9.051 -16.116 -17.322 1.00 86.44 190 SER A CA 1
ATOM 1463 C C . SER A 1 190 ? 9.533 -16.698 -15.990 1.00 86.44 190 SER A C 1
ATOM 1465 O O . SER A 1 190 ? 10.147 -17.759 -15.989 1.00 86.44 190 SER A O 1
ATOM 1467 N N . GLY A 1 191 ? 9.214 -16.061 -14.857 1.00 83.56 191 GLY A N 1
ATOM 1468 C CA . GLY A 1 191 ? 9.603 -16.572 -13.541 1.00 83.56 191 GLY A CA 1
ATOM 1469 C C . GLY A 1 191 ? 8.808 -17.812 -13.131 1.00 83.56 191 GLY A C 1
ATOM 1470 O O . GLY A 1 191 ? 9.379 -18.758 -12.595 1.00 83.56 191 GLY A O 1
ATOM 1471 N N . THR A 1 192 ? 7.510 -17.856 -13.441 1.00 84.56 192 THR A N 1
ATOM 1472 C CA . THR A 1 192 ? 6.669 -19.037 -13.185 1.00 84.56 192 THR A CA 1
ATOM 1473 C C . THR A 1 192 ? 7.133 -20.252 -13.986 1.00 84.56 192 THR A C 1
ATOM 1475 O O . THR A 1 192 ? 7.103 -21.363 -13.471 1.00 84.56 192 THR A O 1
A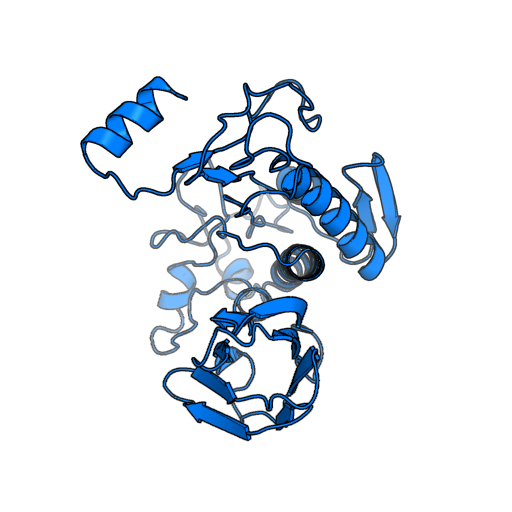TOM 1478 N N . ALA A 1 193 ? 7.613 -20.060 -15.219 1.00 82.38 193 ALA A N 1
ATOM 1479 C CA . ALA A 1 193 ? 8.151 -21.151 -16.033 1.00 82.38 193 ALA A CA 1
ATOM 1480 C C . ALA A 1 193 ? 9.421 -21.794 -15.434 1.00 82.38 193 ALA A C 1
ATOM 1482 O O . ALA A 1 193 ? 9.707 -22.952 -15.731 1.00 82.38 193 ALA A O 1
ATOM 1483 N N . ILE A 1 194 ? 10.168 -21.059 -14.601 1.00 81.00 194 ILE A N 1
ATOM 1484 C CA . ILE A 1 194 ? 11.401 -21.534 -13.954 1.00 81.00 194 ILE A CA 1
ATOM 1485 C C . ILE A 1 194 ? 11.086 -22.387 -12.721 1.00 81.00 194 ILE A C 1
ATOM 1487 O O . ILE A 1 194 ? 11.700 -23.435 -12.536 1.00 81.00 194 ILE A O 1
ATOM 1491 N N . ASP A 1 195 ? 10.128 -21.958 -11.894 1.00 81.88 195 ASP A N 1
ATOM 1492 C CA . ASP A 1 195 ? 9.739 -22.657 -10.661 1.00 81.88 195 ASP A CA 1
ATOM 1493 C C . ASP A 1 195 ? 8.206 -22.742 -10.515 1.00 81.88 195 ASP A C 1
ATOM 1495 O O . ASP A 1 195 ? 7.608 -22.028 -9.708 1.00 81.88 195 ASP A O 1
ATOM 1499 N N . PRO A 1 196 ? 7.531 -23.613 -11.290 1.00 85.12 196 PRO A N 1
ATOM 1500 C CA . PRO A 1 196 ? 6.067 -23.669 -11.314 1.00 85.12 196 PRO A CA 1
ATOM 1501 C C . PRO A 1 196 ? 5.424 -24.095 -9.986 1.00 85.12 196 PRO A C 1
ATOM 1503 O O . PRO A 1 196 ? 4.231 -23.879 -9.785 1.00 85.12 196 PRO A O 1
ATOM 1506 N N . ALA A 1 197 ? 6.184 -24.746 -9.098 1.00 89.62 197 ALA A N 1
ATOM 1507 C CA . ALA A 1 197 ? 5.690 -25.224 -7.807 1.00 89.62 197 ALA A CA 1
ATOM 1508 C C . ALA A 1 197 ? 5.663 -24.118 -6.740 1.00 89.62 197 ALA A C 1
ATOM 1510 O O . ALA A 1 197 ? 4.975 -24.241 -5.725 1.00 89.62 197 ALA A O 1
ATOM 1511 N N . ASN A 1 198 ? 6.409 -23.038 -6.957 1.00 88.00 198 ASN A N 1
ATOM 1512 C CA . ASN A 1 198 ? 6.491 -21.921 -6.040 1.00 88.00 198 ASN A CA 1
ATOM 1513 C C . ASN A 1 198 ? 5.387 -20.903 -6.334 1.00 88.00 198 ASN A C 1
ATOM 1515 O O . ASN A 1 198 ? 5.372 -20.249 -7.374 1.00 88.00 198 ASN A O 1
ATOM 1519 N N . LEU A 1 199 ? 4.490 -20.716 -5.362 1.00 89.12 199 LEU A N 1
ATOM 1520 C CA . LEU A 1 199 ? 3.383 -19.754 -5.425 1.00 89.12 199 LEU A CA 1
ATOM 1521 C C . LEU A 1 199 ? 3.835 -18.326 -5.781 1.00 89.12 199 LEU A C 1
ATOM 1523 O O . LEU A 1 199 ? 3.064 -17.543 -6.330 1.00 89.12 199 LEU A O 1
ATOM 1527 N N . HIS A 1 200 ? 5.069 -17.970 -5.432 1.00 90.44 200 HIS A N 1
ATOM 1528 C CA . HIS A 1 200 ? 5.634 -16.642 -5.639 1.00 90.44 200 HIS A CA 1
ATOM 1529 C C . HIS A 1 200 ? 6.467 -16.530 -6.921 1.00 90.44 200 HIS A C 1
ATOM 1531 O O . HIS A 1 200 ? 6.977 -15.447 -7.217 1.00 90.44 200 HIS A O 1
ATOM 1537 N N . ALA A 1 201 ? 6.608 -17.613 -7.688 1.00 89.00 201 ALA A N 1
ATOM 1538 C CA . ALA A 1 201 ? 7.360 -17.603 -8.931 1.00 89.00 201 ALA A CA 1
ATOM 1539 C C . ALA A 1 201 ? 6.724 -16.661 -9.958 1.00 89.00 201 ALA A C 1
ATOM 1541 O O . ALA A 1 201 ? 5.517 -16.681 -10.201 1.00 89.00 201 ALA A O 1
ATOM 1542 N N . GLY A 1 202 ? 7.561 -15.817 -10.561 1.00 89.31 202 GLY A N 1
ATOM 1543 C CA . GLY A 1 202 ? 7.126 -14.749 -11.463 1.00 89.31 202 GLY A CA 1
ATOM 1544 C C . GLY A 1 202 ? 6.778 -13.439 -10.763 1.00 89.31 202 GLY A C 1
ATOM 1545 O O . GLY A 1 202 ? 6.752 -12.406 -11.422 1.00 89.31 202 GLY A O 1
ATOM 1546 N N . GLY A 1 203 ? 6.577 -13.427 -9.443 1.00 92.50 203 GLY A N 1
ATOM 1547 C CA . GLY A 1 203 ? 6.383 -12.185 -8.704 1.00 92.50 203 GLY A CA 1
ATOM 1548 C C . GLY A 1 203 ? 7.658 -11.341 -8.657 1.00 92.50 203 GLY A C 1
ATOM 1549 O O . GLY A 1 203 ? 8.748 -11.845 -8.384 1.00 92.50 203 GLY A O 1
ATOM 1550 N N . ARG A 1 204 ? 7.521 -10.037 -8.892 1.00 92.38 204 ARG A N 1
ATOM 1551 C CA . ARG A 1 204 ? 8.630 -9.083 -8.986 1.00 92.38 204 ARG A CA 1
ATOM 1552 C C . ARG A 1 204 ? 8.552 -8.072 -7.846 1.00 92.38 204 ARG A C 1
ATOM 1554 O O . ARG A 1 204 ? 7.481 -7.573 -7.512 1.00 92.38 204 ARG A O 1
ATOM 1561 N N . ALA A 1 205 ? 9.691 -7.812 -7.199 1.00 93.06 205 ALA A N 1
ATOM 1562 C CA . ALA A 1 205 ? 9.797 -6.966 -6.002 1.00 93.06 205 ALA A CA 1
ATOM 1563 C C . ALA A 1 205 ? 8.826 -7.320 -4.846 1.00 93.06 205 ALA A C 1
ATOM 1565 O O . ALA A 1 205 ? 8.484 -6.466 -4.023 1.00 93.06 205 ALA A O 1
ATOM 1566 N N . LEU A 1 206 ? 8.426 -8.593 -4.722 1.00 94.38 206 LEU A N 1
ATOM 1567 C CA . LEU A 1 206 ? 7.529 -9.071 -3.660 1.00 94.38 206 LEU A CA 1
ATOM 1568 C C . LEU A 1 206 ? 7.962 -8.696 -2.225 1.00 94.38 206 LEU A C 1
ATOM 1570 O O . LEU A 1 206 ? 7.069 -8.367 -1.439 1.00 94.38 206 LEU A O 1
ATOM 1574 N N . PRO A 1 207 ? 9.268 -8.647 -1.864 1.00 94.94 207 PRO A N 1
ATOM 1575 C CA . PRO A 1 207 ? 9.709 -8.145 -0.558 1.00 94.94 207 PRO A CA 1
ATOM 1576 C C . PRO A 1 207 ? 9.202 -6.747 -0.218 1.00 94.94 207 PRO A C 1
ATOM 1578 O O . PRO A 1 207 ? 8.942 -6.483 0.953 1.00 94.94 207 PRO A O 1
ATOM 1581 N N . ALA A 1 208 ? 9.029 -5.882 -1.220 1.00 95.88 208 ALA A N 1
ATOM 1582 C CA . ALA A 1 208 ? 8.472 -4.550 -1.045 1.00 95.88 208 ALA A CA 1
ATOM 1583 C C . ALA A 1 208 ? 6.947 -4.526 -1.198 1.00 95.88 208 ALA A C 1
ATOM 1585 O O . ALA A 1 208 ? 6.300 -3.815 -0.437 1.00 95.88 208 ALA A O 1
ATOM 1586 N N . VAL A 1 209 ? 6.386 -5.273 -2.161 1.00 96.31 209 VAL A N 1
ATOM 1587 C CA . VAL A 1 209 ? 4.961 -5.222 -2.551 1.00 96.31 209 VAL A CA 1
ATOM 1588 C C . VAL A 1 209 ? 4.041 -5.931 -1.554 1.00 96.31 209 VAL A C 1
ATOM 1590 O O . VAL A 1 209 ? 2.978 -5.414 -1.213 1.00 96.31 209 VAL A O 1
ATOM 1593 N N . VAL A 1 210 ? 4.424 -7.114 -1.068 1.00 96.81 210 VAL A N 1
ATOM 1594 C CA . VAL A 1 210 ? 3.575 -7.924 -0.184 1.00 96.81 210 VAL A CA 1
ATOM 1595 C C . VAL A 1 210 ? 3.752 -7.439 1.252 1.00 96.81 210 VAL A C 1
ATOM 1597 O O . VAL A 1 210 ? 4.668 -7.870 1.951 1.00 96.81 210 VAL A O 1
ATOM 1600 N N . ARG A 1 211 ? 2.893 -6.521 1.702 1.00 97.69 211 ARG A N 1
ATOM 1601 C CA . ARG A 1 211 ? 3.033 -5.825 2.993 1.00 97.69 211 ARG A CA 1
ATOM 1602 C C . ARG A 1 211 ? 1.817 -6.039 3.893 1.00 97.69 211 ARG A C 1
ATOM 1604 O O . ARG A 1 211 ? 0.705 -6.187 3.384 1.00 97.69 211 ARG A O 1
ATOM 1611 N N . PRO A 1 212 ? 1.997 -6.034 5.223 1.00 98.50 212 PRO A N 1
ATOM 1612 C CA . PRO A 1 212 ? 0.879 -5.929 6.143 1.00 98.50 212 PRO A CA 1
ATOM 1613 C C . PRO A 1 212 ? 0.176 -4.575 6.017 1.00 98.50 212 PRO A C 1
ATOM 1615 O O . PRO A 1 212 ? 0.822 -3.551 5.801 1.00 98.50 212 PRO A O 1
ATOM 1618 N N . TYR A 1 213 ? -1.148 -4.569 6.170 1.00 98.56 213 TYR A N 1
ATOM 1619 C CA . TYR A 1 213 ? -1.944 -3.341 6.179 1.00 98.56 213 TYR A CA 1
ATOM 1620 C C . TYR A 1 213 ? -3.269 -3.528 6.924 1.00 98.56 213 TYR A C 1
ATOM 1622 O O . TYR A 1 213 ? -3.798 -4.639 7.033 1.00 98.56 213 TYR A O 1
ATOM 1630 N N . ALA A 1 214 ? -3.828 -2.428 7.428 1.00 98.25 214 ALA A N 1
ATOM 1631 C CA . ALA A 1 214 ? -5.145 -2.432 8.050 1.00 98.25 214 ALA A CA 1
ATOM 1632 C C . ALA A 1 214 ? -6.235 -2.363 6.970 1.00 98.25 214 ALA A C 1
ATOM 1634 O O . ALA A 1 214 ? -6.371 -1.358 6.274 1.00 98.25 214 ALA A O 1
ATOM 1635 N N . ARG A 1 215 ? -7.007 -3.442 6.813 1.00 97.31 215 ARG A N 1
ATOM 1636 C CA . ARG A 1 215 ? -7.999 -3.569 5.731 1.00 97.31 215 ARG A CA 1
ATOM 1637 C C . ARG A 1 215 ? -9.395 -3.105 6.136 1.00 97.31 215 ARG A C 1
ATOM 1639 O O . ARG A 1 215 ? -10.153 -2.633 5.295 1.00 97.31 215 ARG A O 1
ATOM 1646 N N . LYS A 1 216 ? -9.731 -3.248 7.420 1.00 98.31 216 LYS A N 1
ATOM 1647 C CA . LYS A 1 216 ? -10.940 -2.701 8.047 1.00 98.31 216 LYS A CA 1
ATOM 1648 C C . LYS A 1 216 ? -10.551 -2.164 9.412 1.00 98.31 216 LYS A C 1
ATOM 1650 O O . LYS A 1 216 ? -9.892 -2.864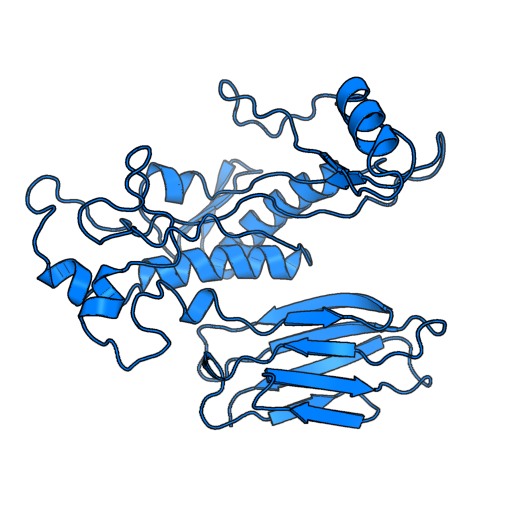 10.175 1.00 98.31 216 LYS A O 1
ATOM 1655 N N . VAL A 1 217 ? -10.950 -0.938 9.717 1.00 98.44 217 VAL A N 1
ATOM 1656 C CA . VAL A 1 217 ? -10.532 -0.242 10.937 1.00 98.44 217 VAL A CA 1
ATOM 1657 C C . VAL A 1 217 ? -11.770 0.210 11.683 1.00 98.44 217 VAL A C 1
ATOM 1659 O O . VAL A 1 217 ? -12.655 0.828 11.093 1.00 98.44 217 VAL A O 1
ATOM 1662 N N . ALA A 1 218 ? -11.832 -0.093 12.979 1.00 98.19 218 ALA A N 1
ATOM 1663 C CA . ALA A 1 218 ? -12.916 0.336 13.857 1.00 98.19 218 ALA A CA 1
ATOM 1664 C C . ALA A 1 218 ? -12.773 1.816 14.267 1.00 98.19 218 ALA A C 1
ATOM 1666 O O . ALA A 1 218 ? -12.819 2.152 15.446 1.00 98.19 218 ALA A O 1
ATOM 1667 N N . GLY A 1 219 ? -12.530 2.702 13.299 1.00 97.19 219 GLY A N 1
ATOM 1668 C CA . GLY A 1 219 ? -12.277 4.121 13.527 1.00 97.19 219 GLY A CA 1
ATOM 1669 C C . GLY A 1 219 ? -11.325 4.736 12.502 1.00 97.19 219 GLY A C 1
ATOM 1670 O O . GLY A 1 219 ? -11.273 4.313 11.349 1.00 97.19 219 GLY A O 1
ATOM 1671 N N . GLU A 1 220 ? -10.576 5.745 12.930 1.00 96.75 220 GLU A N 1
ATOM 1672 C CA . GLU A 1 220 ? -9.703 6.571 12.097 1.00 96.75 220 GLU A CA 1
ATOM 1673 C C . GLU A 1 220 ? -8.240 6.094 12.173 1.00 96.75 220 GLU A C 1
ATOM 1675 O O . GLU A 1 220 ? -7.636 6.152 13.248 1.00 96.75 220 GLU A O 1
ATOM 1680 N N . PRO A 1 221 ? -7.626 5.654 11.059 1.00 97.69 221 PRO A N 1
ATOM 1681 C CA . PRO A 1 221 ? -6.187 5.403 10.992 1.00 97.69 221 PRO A CA 1
ATOM 1682 C C . PRO A 1 221 ? -5.370 6.663 11.302 1.00 97.69 221 PRO A C 1
ATOM 1684 O O . PRO A 1 221 ? -5.617 7.723 10.735 1.00 97.69 221 PRO A O 1
ATOM 1687 N N . LEU A 1 222 ? -4.359 6.533 12.160 1.00 98.00 222 LEU A N 1
ATOM 1688 C CA . LEU A 1 222 ? -3.457 7.622 12.556 1.00 98.00 222 LEU A CA 1
ATOM 1689 C C . LEU A 1 222 ? -2.017 7.386 12.100 1.00 98.00 222 LEU A C 1
ATOM 1691 O O . LEU A 1 222 ? -1.268 8.338 11.899 1.00 98.00 222 LEU A O 1
ATOM 1695 N N . GLU A 1 223 ? -1.617 6.123 11.964 1.00 98.38 223 GLU A N 1
ATOM 1696 C CA . GLU A 1 223 ? -0.282 5.731 11.528 1.00 98.38 223 GLU A CA 1
ATOM 1697 C C . GLU A 1 223 ? -0.315 4.319 10.950 1.00 98.38 223 GLU A C 1
ATOM 1699 O O . GLU A 1 223 ? -0.983 3.433 11.484 1.00 98.38 223 GLU A O 1
ATOM 1704 N N . MET A 1 224 ? 0.445 4.104 9.883 1.00 98.12 224 MET A N 1
ATOM 1705 C CA . MET A 1 224 ? 0.731 2.789 9.337 1.00 98.12 224 MET A CA 1
ATOM 1706 C C . MET A 1 224 ? 2.156 2.816 8.808 1.00 98.12 224 MET A C 1
ATOM 1708 O O . MET A 1 224 ? 2.516 3.728 8.070 1.00 98.12 224 MET A O 1
ATOM 1712 N N . ARG A 1 225 ? 2.980 1.851 9.209 1.00 98.00 225 ARG A N 1
ATOM 1713 C CA . ARG A 1 225 ? 4.379 1.776 8.790 1.00 98.00 225 ARG A CA 1
ATOM 1714 C C . ARG A 1 225 ? 4.837 0.332 8.747 1.00 98.00 225 ARG A C 1
ATOM 1716 O O . ARG A 1 225 ? 4.644 -0.395 9.719 1.00 98.00 225 ARG A O 1
ATOM 1723 N N . PHE A 1 226 ? 5.529 -0.048 7.680 1.00 98.31 226 PHE A N 1
ATOM 1724 C CA . PHE A 1 226 ? 6.166 -1.354 7.574 1.00 98.31 226 PHE A CA 1
ATOM 1725 C C . PHE A 1 226 ? 7.648 -1.241 7.213 1.00 98.31 226 PHE A C 1
ATOM 1727 O O . PHE A 1 226 ? 8.039 -0.584 6.251 1.00 98.31 226 PHE A O 1
ATOM 1734 N N . GLN A 1 227 ? 8.496 -1.907 7.991 1.00 96.69 227 GLN A N 1
ATOM 1735 C CA . GLN A 1 227 ? 9.936 -1.979 7.756 1.00 96.69 227 GLN A CA 1
ATOM 1736 C C . GLN A 1 227 ? 10.272 -3.205 6.894 1.00 96.69 227 GLN A C 1
ATOM 1738 O O . GLN A 1 227 ? 10.873 -4.171 7.359 1.00 96.69 227 GLN A O 1
ATOM 1743 N N . ALA A 1 228 ? 9.865 -3.171 5.622 1.00 94.00 228 ALA A N 1
ATOM 1744 C CA . ALA A 1 228 ? 9.905 -4.321 4.713 1.00 94.00 228 ALA A CA 1
ATOM 1745 C C . ALA A 1 228 ? 11.302 -4.904 4.461 1.00 94.00 228 ALA A C 1
ATOM 1747 O O . ALA A 1 228 ? 11.425 -6.064 4.081 1.00 94.00 228 ALA A O 1
ATOM 1748 N N . LEU A 1 229 ? 12.360 -4.115 4.661 1.00 93.44 229 LEU A N 1
ATOM 1749 C CA . LEU A 1 229 ? 13.736 -4.504 4.345 1.00 93.44 229 LEU A CA 1
ATOM 1750 C C . LEU A 1 229 ? 14.622 -4.681 5.589 1.00 93.44 229 LEU A C 1
ATOM 1752 O O . LEU A 1 229 ? 15.812 -4.949 5.449 1.00 93.44 229 LEU A O 1
ATOM 1756 N N . THR A 1 230 ? 14.069 -4.573 6.805 1.00 94.44 230 THR A N 1
ATOM 1757 C CA . THR A 1 230 ? 14.822 -4.810 8.055 1.00 94.44 230 THR A CA 1
ATOM 1758 C C . THR A 1 230 ? 14.627 -6.239 8.557 1.00 94.44 230 THR A C 1
ATOM 1760 O O . THR A 1 230 ? 13.544 -6.794 8.349 1.00 94.44 230 THR A O 1
ATOM 1763 N N . PRO A 1 231 ? 15.620 -6.863 9.215 1.00 93.81 231 PRO A N 1
ATOM 1764 C CA . PRO A 1 231 ? 15.502 -8.236 9.714 1.00 93.81 231 PRO A CA 1
ATOM 1765 C C . PRO A 1 231 ? 14.218 -8.505 10.509 1.00 93.81 231 PRO A C 1
ATOM 1767 O O . PRO A 1 231 ? 13.605 -9.552 10.334 1.00 93.81 231 PRO A O 1
ATOM 1770 N N . GLU A 1 232 ? 13.759 -7.529 11.293 1.00 94.56 232 GLU A N 1
ATOM 1771 C CA . GLU A 1 232 ? 12.592 -7.629 12.171 1.00 94.56 232 GLU A CA 1
ATOM 1772 C C . GLU A 1 232 ? 11.254 -7.603 11.418 1.00 94.56 232 GLU A C 1
ATOM 1774 O O . GLU A 1 232 ? 10.245 -8.046 11.966 1.00 94.56 232 GLU A O 1
ATOM 1779 N N . ARG A 1 233 ? 11.210 -7.051 10.192 1.00 97.19 233 ARG A N 1
ATOM 1780 C CA . ARG A 1 233 ? 9.968 -6.789 9.433 1.00 97.19 233 ARG A CA 1
ATOM 1781 C C . ARG A 1 233 ? 8.873 -6.188 10.318 1.00 97.19 233 ARG A C 1
ATOM 1783 O O . ARG A 1 233 ? 7.748 -6.686 10.392 1.00 97.19 233 ARG A O 1
ATOM 1790 N N . CYS A 1 234 ? 9.231 -5.137 11.046 1.00 98.44 234 CYS A N 1
ATOM 1791 C CA . CYS A 1 234 ? 8.340 -4.533 12.024 1.00 98.44 234 CYS A CA 1
ATOM 1792 C C . CYS A 1 234 ? 7.226 -3.749 11.315 1.00 98.44 234 CYS A C 1
ATOM 1794 O O . CYS A 1 234 ? 7.498 -2.817 10.552 1.00 98.44 234 CYS A O 1
ATOM 1796 N N . PHE A 1 235 ? 5.982 -4.127 11.581 1.00 98.81 235 PHE A N 1
ATOM 1797 C CA . PHE A 1 235 ? 4.775 -3.411 11.201 1.00 98.81 235 PHE A CA 1
ATOM 1798 C C . PHE A 1 235 ? 4.181 -2.719 12.423 1.00 98.81 235 PHE A C 1
ATOM 1800 O O . PHE A 1 235 ? 4.049 -3.333 13.482 1.00 98.81 235 PHE A O 1
ATOM 1807 N N . VAL A 1 236 ? 3.812 -1.450 12.270 1.00 98.81 236 VAL A N 1
ATOM 1808 C CA . VAL A 1 236 ? 3.146 -0.648 13.298 1.00 98.81 236 VAL A CA 1
ATOM 1809 C C . VAL A 1 236 ? 1.894 -0.033 12.693 1.00 98.81 236 VAL A C 1
ATOM 1811 O O . VAL A 1 236 ? 1.947 0.578 11.625 1.00 98.81 236 VAL A O 1
ATOM 1814 N N . PHE A 1 237 ? 0.778 -0.174 13.400 1.00 98.88 237 PHE A N 1
ATOM 1815 C CA . PHE A 1 237 ? -0.487 0.459 13.067 1.00 98.88 237 PHE A CA 1
ATOM 1816 C C . PHE A 1 237 ? -1.068 1.146 14.297 1.00 98.88 237 PHE A C 1
ATOM 1818 O O . PHE A 1 237 ? -1.130 0.540 15.367 1.00 98.88 237 PHE A O 1
ATOM 1825 N N . ARG A 1 238 ? -1.527 2.388 14.140 1.00 98.81 238 ARG A N 1
ATOM 1826 C CA . ARG A 1 238 ? -2.216 3.143 15.188 1.00 98.81 238 ARG A CA 1
ATOM 1827 C C . ARG A 1 238 ? -3.509 3.725 14.645 1.00 98.81 238 ARG A C 1
ATOM 1829 O O . ARG A 1 238 ? -3.535 4.239 13.528 1.00 98.81 238 ARG A O 1
ATOM 1836 N N . PHE A 1 239 ? -4.568 3.676 15.442 1.00 98.75 239 PHE A N 1
ATOM 1837 C CA . PHE A 1 239 ? -5.865 4.244 15.084 1.00 98.75 239 PHE A CA 1
ATOM 1838 C C . PHE A 1 239 ? -6.579 4.825 16.305 1.00 98.75 239 PHE A C 1
ATOM 1840 O O . PHE A 1 239 ? -6.332 4.408 17.438 1.00 98.75 239 PHE A O 1
ATOM 1847 N N . ARG A 1 240 ? -7.476 5.780 16.062 1.00 98.62 240 ARG A N 1
ATOM 1848 C CA . ARG A 1 240 ? -8.452 6.277 17.035 1.00 98.62 240 ARG A CA 1
ATOM 1849 C C . ARG A 1 240 ? -9.758 5.538 16.826 1.00 98.62 240 ARG A C 1
ATOM 1851 O O . ARG A 1 240 ? -10.251 5.532 15.700 1.00 98.62 240 ARG A O 1
ATOM 1858 N N . HIS A 1 241 ? -10.315 4.914 17.856 1.00 97.94 241 HIS A N 1
ATOM 1859 C CA . HIS A 1 241 ? -11.554 4.169 17.660 1.00 97.94 241 HIS A CA 1
ATOM 1860 C C . HIS A 1 241 ? -12.766 5.093 17.473 1.00 97.94 241 HIS A C 1
ATOM 1862 O O . HIS A 1 241 ? -12.806 6.213 17.983 1.00 97.94 241 HIS A O 1
ATOM 1868 N N . ASP A 1 242 ? -13.779 4.593 16.771 1.00 97.44 242 ASP A N 1
ATOM 1869 C CA . ASP A 1 242 ? -15.117 5.180 16.739 1.00 97.44 242 ASP A CA 1
ATOM 1870 C C . ASP A 1 242 ? -16.053 4.299 17.567 1.00 97.44 242 ASP A C 1
ATOM 1872 O O . ASP A 1 242 ? -16.321 3.156 17.201 1.00 97.44 242 ASP A O 1
ATOM 1876 N N . ALA A 1 243 ? -16.573 4.830 18.677 1.00 95.31 243 ALA A N 1
ATOM 1877 C CA . ALA A 1 243 ? -17.418 4.084 19.613 1.00 95.31 243 ALA A CA 1
ATOM 1878 C C . ALA A 1 243 ? -18.719 3.547 18.984 1.00 95.31 243 ALA A C 1
ATOM 1880 O O . ALA A 1 243 ? -19.369 2.669 19.552 1.00 95.31 243 ALA A O 1
ATOM 1881 N N . ARG A 1 244 ? -19.111 4.053 17.807 1.00 96.56 244 ARG A N 1
ATOM 1882 C CA . ARG A 1 244 ? -20.263 3.554 17.041 1.00 96.56 244 ARG A CA 1
ATOM 1883 C C . ARG A 1 244 ? -19.947 2.257 16.289 1.00 96.56 244 ARG A C 1
ATOM 1885 O O . ARG A 1 244 ? -20.873 1.560 15.876 1.00 96.56 244 ARG A O 1
ATOM 1892 N N . VAL A 1 245 ? -18.669 1.929 16.090 1.00 97.19 245 VAL A N 1
ATOM 1893 C CA . VAL A 1 245 ? -18.227 0.736 15.362 1.00 97.19 245 VAL A CA 1
ATOM 1894 C C . VAL A 1 245 ? -17.958 -0.400 16.346 1.00 97.19 245 VAL A C 1
ATOM 1896 O O . VAL A 1 245 ? -17.003 -0.379 17.110 1.00 97.19 245 VAL A O 1
ATOM 1899 N N . THR A 1 246 ? -18.802 -1.431 16.309 1.00 94.94 246 THR A N 1
ATOM 1900 C CA . THR A 1 246 ? -18.684 -2.623 17.176 1.00 94.94 246 THR A CA 1
ATOM 1901 C C . THR A 1 246 ? -17.929 -3.785 16.513 1.00 94.94 246 THR A C 1
ATOM 1903 O O . THR A 1 246 ? -17.556 -4.771 17.166 1.00 94.94 246 THR A O 1
ATOM 1906 N N . ALA A 1 247 ? -17.706 -3.689 15.200 1.00 98.12 247 ALA A N 1
ATOM 1907 C CA . ALA A 1 247 ? -16.874 -4.617 14.445 1.00 98.12 247 ALA A CA 1
ATOM 1908 C C . ALA A 1 247 ? -15.393 -4.470 14.851 1.00 98.12 247 ALA A C 1
ATOM 1910 O O . ALA A 1 247 ? -14.969 -3.378 15.219 1.00 98.12 247 ALA A O 1
ATOM 1911 N N . PRO A 1 248 ? -14.595 -5.551 14.807 1.00 98.25 248 PRO A N 1
ATOM 1912 C CA . PRO A 1 248 ? -13.171 -5.476 15.111 1.00 98.25 248 PRO A CA 1
ATOM 1913 C C . PRO A 1 248 ? -12.382 -4.782 13.991 1.00 98.25 248 PRO A C 1
ATOM 1915 O O . PRO A 1 248 ? -12.834 -4.705 12.848 1.00 98.25 248 PRO A O 1
ATOM 1918 N N . THR A 1 249 ? -11.154 -4.373 14.306 1.00 98.75 249 THR A N 1
ATOM 1919 C CA . THR A 1 249 ? -10.152 -4.028 13.290 1.00 98.75 249 THR A CA 1
ATOM 1920 C C . THR A 1 249 ? -9.596 -5.326 12.692 1.00 98.75 249 THR A C 1
ATOM 1922 O O . THR A 1 249 ? -9.225 -6.242 13.425 1.00 98.75 249 THR A O 1
ATOM 1925 N N . GLU A 1 250 ? -9.522 -5.409 11.365 1.00 98.81 250 GLU A N 1
ATOM 1926 C CA . GLU A 1 250 ? -8.893 -6.509 10.627 1.00 98.81 250 GLU A CA 1
ATOM 1927 C C . GLU A 1 250 ? -7.608 -6.007 9.959 1.00 98.81 250 GLU A C 1
ATOM 1929 O O . GLU A 1 250 ? -7.617 -5.005 9.233 1.00 98.81 250 GLU A O 1
ATOM 1934 N N . LEU A 1 251 ? -6.508 -6.728 10.158 1.00 98.88 251 LEU A N 1
ATOM 1935 C CA . LEU A 1 251 ? -5.222 -6.458 9.524 1.00 98.88 251 LEU A CA 1
ATOM 1936 C C . LEU A 1 251 ? -4.809 -7.664 8.687 1.00 98.88 251 LEU A C 1
ATOM 1938 O O . LEU A 1 251 ? -4.854 -8.795 9.161 1.00 98.88 251 LEU A O 1
ATOM 1942 N N . PHE A 1 252 ? -4.407 -7.428 7.443 1.00 98.81 252 PHE A N 1
ATOM 1943 C CA . PHE A 1 252 ? -3.748 -8.452 6.642 1.00 98.81 252 PHE A CA 1
ATOM 1944 C C . PHE A 1 252 ? -2.291 -8.554 7.091 1.00 98.81 252 PHE A C 1
ATOM 1946 O O . PHE A 1 252 ? -1.596 -7.539 7.100 1.00 98.81 252 PHE A O 1
ATOM 1953 N N . ILE A 1 253 ? -1.833 -9.751 7.460 1.00 98.69 253 ILE A N 1
ATOM 1954 C CA . ILE A 1 253 ? -0.461 -10.019 7.909 1.00 98.69 253 ILE A CA 1
ATOM 1955 C C . ILE A 1 253 ? 0.139 -11.119 7.023 1.00 98.69 253 ILE A C 1
ATOM 1957 O O . ILE A 1 253 ? -0.190 -12.296 7.193 1.00 98.69 253 ILE A O 1
ATOM 1961 N N . PRO A 1 254 ? 0.994 -10.776 6.041 1.00 97.94 254 PRO A N 1
ATOM 1962 C CA . PRO A 1 254 ? 1.357 -11.723 5.004 1.00 97.94 254 PRO A CA 1
ATOM 1963 C C . PRO A 1 254 ? 2.303 -12.837 5.462 1.00 97.94 254 PRO A C 1
ATOM 1965 O O . PRO A 1 254 ? 3.399 -12.551 5.940 1.00 97.94 254 PRO A O 1
ATOM 1968 N N . ASN A 1 255 ? 1.966 -14.103 5.187 1.00 97.06 255 ASN A N 1
ATOM 1969 C CA . ASN A 1 255 ? 2.864 -15.244 5.426 1.00 97.06 255 ASN A CA 1
ATOM 1970 C C . ASN A 1 255 ? 4.191 -15.088 4.674 1.00 97.06 255 ASN A C 1
ATOM 1972 O O . ASN A 1 255 ? 5.230 -15.447 5.209 1.00 97.06 255 ASN A O 1
ATOM 1976 N N . TYR A 1 256 ? 4.172 -14.451 3.497 1.00 96.06 256 TYR A N 1
ATOM 1977 C CA . TYR A 1 256 ? 5.377 -14.091 2.744 1.00 96.06 256 TYR A CA 1
ATOM 1978 C C . TYR A 1 256 ? 6.397 -13.301 3.584 1.00 96.06 256 TYR A C 1
ATOM 1980 O O . TYR A 1 256 ? 7.600 -13.544 3.515 1.00 96.06 256 TYR A O 1
ATOM 1988 N N . GLN A 1 257 ? 5.926 -12.362 4.412 1.00 96.94 257 GLN A N 1
ATOM 1989 C CA . GLN A 1 257 ? 6.803 -11.575 5.279 1.00 96.94 257 GLN A CA 1
ATOM 1990 C C . GLN A 1 257 ? 7.120 -12.285 6.588 1.00 96.94 257 GLN A C 1
ATOM 1992 O O . GLN A 1 257 ? 8.115 -11.943 7.215 1.00 96.94 257 GLN A O 1
ATOM 1997 N N . TYR A 1 258 ? 6.323 -13.266 6.993 1.00 97.25 258 TYR A N 1
ATOM 1998 C CA . TYR A 1 258 ? 6.437 -13.933 8.284 1.00 97.25 258 TYR A CA 1
ATOM 1999 C C . TYR A 1 258 ? 6.279 -15.452 8.115 1.00 97.25 258 TYR A C 1
ATOM 2001 O O . TYR A 1 258 ? 5.288 -16.000 8.607 1.00 97.25 258 TYR A O 1
ATOM 2009 N N . PRO A 1 259 ? 7.177 -16.138 7.381 1.00 94.69 259 PRO A N 1
ATOM 2010 C CA . PRO A 1 259 ? 7.004 -17.555 7.048 1.00 94.69 259 PRO A CA 1
ATOM 2011 C C . PRO A 1 259 ? 6.989 -18.433 8.304 1.00 94.69 259 PRO A C 1
ATOM 2013 O O . PRO A 1 259 ? 6.073 -19.234 8.478 1.00 94.69 259 PRO A O 1
ATOM 2016 N N . ASP A 1 260 ? 7.899 -18.162 9.240 1.00 95.38 260 ASP A N 1
ATOM 2017 C CA . ASP A 1 260 ? 8.056 -18.900 10.501 1.00 95.38 260 ASP A CA 1
ATOM 2018 C C . ASP A 1 260 ? 7.156 -18.373 11.637 1.00 95.38 260 ASP A C 1
ATOM 2020 O O . ASP A 1 260 ? 7.262 -18.789 12.789 1.00 95.38 260 ASP A O 1
ATOM 2024 N N . GLY A 1 261 ? 6.247 -17.447 11.315 1.00 95.44 261 GLY A N 1
ATOM 2025 C CA . GLY A 1 261 ? 5.371 -16.780 12.273 1.00 95.44 261 GLY A CA 1
ATOM 2026 C C . GLY A 1 261 ? 5.859 -15.392 12.690 1.00 95.44 261 GLY A C 1
ATOM 2027 O O . GLY A 1 261 ? 6.799 -14.828 12.126 1.00 95.44 261 GLY A O 1
ATOM 2028 N N . TYR A 1 262 ? 5.146 -14.803 13.647 1.00 98.12 262 TYR A N 1
ATOM 2029 C CA . TYR A 1 262 ? 5.371 -13.442 14.125 1.00 98.12 262 TYR A CA 1
ATOM 2030 C C . TYR A 1 262 ? 4.881 -13.266 15.564 1.00 98.12 262 TYR A C 1
ATOM 2032 O O . TYR A 1 262 ? 4.019 -14.004 16.040 1.00 98.12 262 TYR A O 1
ATOM 2040 N N . GLN A 1 263 ? 5.409 -12.245 16.231 1.00 98.38 263 GLN A N 1
ATOM 2041 C CA . GLN A 1 263 ? 4.912 -11.739 17.505 1.00 98.38 263 GLN A CA 1
ATOM 2042 C C . GLN A 1 263 ? 3.897 -10.619 17.271 1.00 98.38 263 GLN A C 1
ATOM 2044 O O . GLN A 1 263 ? 3.996 -9.880 16.289 1.00 98.38 263 GLN A O 1
ATOM 2049 N N . VAL A 1 264 ? 2.930 -10.489 18.180 1.00 98.69 264 VAL A N 1
ATOM 2050 C CA . VAL A 1 264 ? 1.921 -9.423 18.170 1.00 98.69 264 VAL A CA 1
ATOM 2051 C C . VAL A 1 264 ? 1.897 -8.751 19.533 1.00 98.69 264 VAL A C 1
ATOM 2053 O O . VAL A 1 264 ? 1.666 -9.399 20.552 1.00 98.69 264 VAL A O 1
ATOM 2056 N N . GLU A 1 265 ? 2.045 -7.434 19.534 1.00 98.75 265 GLU A N 1
ATOM 2057 C 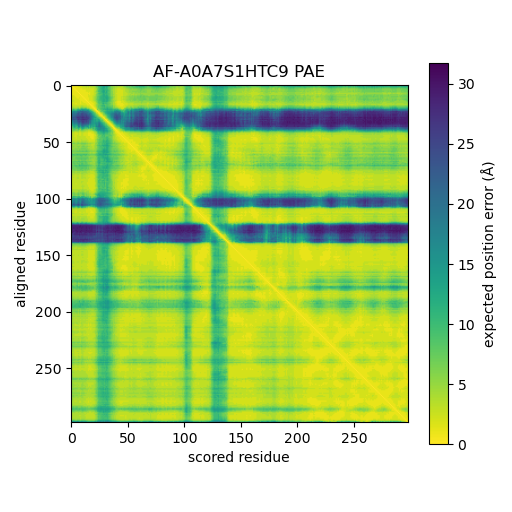CA . GLU A 1 265 ? 1.801 -6.581 20.691 1.00 98.75 265 GLU A CA 1
ATOM 2058 C C . GLU A 1 265 ? 0.639 -5.646 20.381 1.00 98.75 265 GLU A C 1
ATOM 2060 O O . GLU A 1 265 ? 0.582 -5.027 19.316 1.00 98.75 265 GLU A O 1
ATOM 2065 N N . VAL A 1 266 ? -0.300 -5.551 21.316 1.00 98.69 266 VAL A N 1
ATOM 2066 C CA . VAL A 1 266 ? -1.427 -4.622 21.249 1.00 98.69 266 VAL A CA 1
ATOM 2067 C C . VAL A 1 266 ? -1.430 -3.757 22.497 1.00 98.69 266 VAL A C 1
ATOM 2069 O O . VAL A 1 266 ? -1.026 -4.199 23.571 1.00 98.69 266 VAL A O 1
ATOM 2072 N N . SER A 1 267 ? -1.891 -2.519 22.366 1.00 98.44 267 SER A N 1
ATOM 2073 C CA . SER A 1 267 ? -1.940 -1.573 23.484 1.00 98.44 267 SER A CA 1
ATOM 2074 C C . SER A 1 267 ? -2.927 -1.969 24.589 1.00 98.44 267 SER A C 1
ATOM 2076 O O . SER A 1 267 ? -2.780 -1.515 25.728 1.00 98.44 267 SER A O 1
ATOM 2078 N N . ASP A 1 268 ? -3.947 -2.752 24.246 1.00 98.38 268 ASP A N 1
ATOM 2079 C CA . ASP A 1 268 ? -5.076 -3.141 25.086 1.00 98.38 268 ASP A CA 1
ATOM 2080 C C . ASP A 1 268 ? -5.857 -4.289 24.425 1.00 98.38 268 ASP A C 1
ATOM 2082 O O . ASP A 1 268 ? -5.512 -4.753 23.343 1.00 98.38 268 ASP A O 1
ATOM 2086 N N . GLY A 1 269 ? -6.921 -4.755 25.075 1.00 97.62 269 GLY A N 1
ATOM 2087 C CA . GLY A 1 269 ? -7.882 -5.662 24.456 1.00 97.62 269 GLY A CA 1
ATOM 2088 C C . GLY A 1 269 ? -7.330 -7.045 24.133 1.00 97.62 269 GLY A C 1
ATOM 2089 O O . GLY A 1 269 ? -6.550 -7.623 24.889 1.00 97.62 269 GLY A O 1
ATOM 2090 N N . ARG A 1 270 ? -7.821 -7.626 23.037 1.00 98.38 270 ARG A N 1
ATOM 2091 C CA . ARG A 1 270 ? -7.468 -8.986 22.614 1.00 98.38 270 ARG A CA 1
ATOM 2092 C C . ARG A 1 270 ? -7.343 -9.088 21.106 1.00 98.38 270 ARG A C 1
ATOM 2094 O O . ARG A 1 270 ? -8.001 -8.356 20.366 1.00 98.38 270 ARG A O 1
ATOM 2101 N N . TRP A 1 271 ? -6.559 -10.054 20.658 1.00 98.62 271 TRP A N 1
ATOM 2102 C CA . TRP A 1 271 ? -6.394 -10.357 19.246 1.00 98.62 271 TRP A CA 1
ATOM 2103 C C . TRP A 1 271 ? -6.475 -11.860 18.986 1.00 98.62 271 TRP A C 1
ATOM 2105 O O . TRP A 1 271 ? -6.246 -12.677 19.876 1.00 98.62 271 TRP A O 1
ATOM 2115 N N . THR A 1 272 ? -6.820 -12.211 17.754 1.00 98.56 272 THR A N 1
ATOM 2116 C CA . THR A 1 272 ? -6.770 -13.578 17.224 1.00 98.56 272 THR A CA 1
ATOM 2117 C C . THR A 1 272 ? -6.163 -13.542 15.831 1.00 98.56 272 THR A C 1
ATOM 2119 O O . THR A 1 272 ? -6.290 -12.540 15.126 1.00 98.56 272 THR A O 1
ATOM 2122 N N . VAL A 1 273 ? -5.520 -14.629 15.420 1.00 98.19 273 VAL A N 1
ATOM 2123 C CA . VAL A 1 273 ? -4.910 -14.754 14.094 1.00 98.19 273 VAL A CA 1
ATOM 2124 C C . VAL A 1 273 ? -5.477 -15.969 13.381 1.00 98.19 273 VAL A C 1
ATOM 2126 O O . VAL A 1 273 ? -5.526 -17.056 13.949 1.00 98.19 273 VAL A O 1
ATOM 2129 N N . ASP A 1 274 ? -5.828 -15.771 12.117 1.00 97.94 274 ASP A N 1
ATOM 2130 C CA . ASP A 1 274 ? -6.021 -16.821 11.129 1.00 97.94 274 ASP A CA 1
ATOM 2131 C C . ASP A 1 274 ? -4.845 -16.764 10.141 1.00 97.94 274 ASP A C 1
ATOM 2133 O O . ASP A 1 274 ? -4.715 -15.820 9.358 1.00 97.94 274 ASP A O 1
ATOM 2137 N N . ARG A 1 275 ? -3.941 -17.748 10.222 1.00 96.25 275 ARG A N 1
ATOM 2138 C CA . ARG A 1 275 ? -2.737 -17.817 9.377 1.00 96.25 275 ARG A CA 1
ATOM 2139 C C . ARG A 1 275 ? -3.038 -18.253 7.946 1.00 96.25 275 ARG A C 1
ATOM 2141 O O . ARG A 1 275 ? -2.262 -17.907 7.059 1.00 96.25 275 ARG A O 1
ATOM 2148 N N . GLU A 1 276 ? -4.125 -18.983 7.720 1.00 96.75 276 GLU A N 1
ATOM 2149 C CA . GLU A 1 276 ? -4.532 -19.421 6.383 1.00 96.75 276 GLU A CA 1
ATOM 2150 C C . GLU A 1 276 ? -5.169 -18.254 5.628 1.00 96.75 276 GLU A C 1
ATOM 2152 O O . GLU A 1 276 ? -4.744 -17.921 4.525 1.00 96.75 276 GLU A O 1
ATOM 2157 N N . ALA A 1 277 ? -6.096 -17.541 6.274 1.00 97.69 277 ALA A N 1
ATOM 2158 C CA . ALA A 1 277 ? -6.662 -16.311 5.726 1.00 97.69 277 ALA A CA 1
ATOM 2159 C C . ALA A 1 277 ? -5.680 -15.123 5.769 1.00 97.69 277 ALA A C 1
ATOM 2161 O O . ALA A 1 277 ? -5.939 -14.085 5.156 1.00 97.69 277 ALA A O 1
ATOM 2162 N N . GLN A 1 278 ? -4.562 -15.257 6.496 1.00 98.19 278 GLN A N 1
ATOM 2163 C CA . GLN A 1 278 ? -3.562 -14.211 6.731 1.00 98.19 278 GLN A CA 1
ATOM 2164 C C . GLN A 1 278 ? -4.162 -12.951 7.379 1.00 98.19 278 GLN A C 1
ATOM 2166 O O . GLN A 1 278 ? -3.760 -11.827 7.070 1.00 98.19 278 GLN A O 1
ATOM 2171 N N . ILE A 1 279 ? -5.138 -13.135 8.275 1.00 98.69 279 ILE A N 1
ATOM 2172 C CA . ILE A 1 279 ? -5.864 -12.056 8.951 1.00 98.69 279 ILE A CA 1
ATOM 2173 C C . ILE A 1 279 ? -5.587 -12.079 10.454 1.00 98.69 279 ILE A C 1
ATOM 2175 O O . ILE A 1 279 ? -5.823 -13.070 11.143 1.00 98.69 279 ILE A O 1
ATOM 2179 N N . LEU A 1 280 ? -5.163 -10.932 10.978 1.00 98.81 280 LEU A N 1
ATOM 2180 C CA . LEU A 1 280 ? -5.172 -10.622 12.399 1.00 98.81 280 LEU A CA 1
ATOM 2181 C C . LEU A 1 280 ? -6.426 -9.808 12.720 1.00 98.81 280 LEU A C 1
ATOM 2183 O O . LEU A 1 280 ? -6.663 -8.751 12.136 1.00 98.81 280 LEU A O 1
ATOM 2187 N N . VAL A 1 281 ? -7.223 -10.291 13.668 1.00 98.81 281 VAL A N 1
ATOM 2188 C CA . VAL A 1 281 ? -8.422 -9.611 14.163 1.00 98.81 281 VAL A CA 1
ATOM 2189 C C . VAL A 1 281 ? -8.110 -9.014 15.525 1.00 98.81 281 VAL A C 1
ATOM 2191 O O . VAL A 1 281 ? -7.749 -9.739 16.449 1.00 98.81 281 VAL A O 1
ATOM 2194 N N . TYR A 1 282 ? -8.277 -7.701 15.660 1.00 98.75 282 TYR A N 1
ATOM 2195 C CA . TYR A 1 282 ? -8.012 -6.955 16.884 1.00 98.75 282 TYR A CA 1
ATOM 2196 C C . TYR A 1 282 ? -9.298 -6.345 17.456 1.00 98.75 282 TYR A C 1
ATOM 2198 O O . TYR A 1 282 ? -10.045 -5.649 16.763 1.00 98.75 282 TYR A O 1
ATOM 2206 N N . ARG A 1 283 ? -9.552 -6.603 18.743 1.00 98.56 283 ARG A N 1
ATOM 2207 C CA . ARG A 1 283 ? -10.645 -6.018 19.527 1.00 98.56 283 ARG A CA 1
ATOM 2208 C C . ARG A 1 283 ? -10.062 -5.189 20.657 1.00 98.56 283 ARG A C 1
ATOM 2210 O O . ARG A 1 283 ? -9.655 -5.746 21.676 1.00 98.56 283 ARG A O 1
ATOM 2217 N N . HIS A 1 284 ? -10.055 -3.881 20.448 1.00 98.06 284 HIS A N 1
ATOM 2218 C CA . HIS A 1 284 ? -9.682 -2.909 21.461 1.00 98.06 284 HIS A CA 1
ATOM 2219 C C . HIS A 1 284 ? -10.747 -2.805 22.559 1.00 98.06 284 HIS A C 1
ATOM 2221 O O . HIS A 1 284 ? -11.883 -3.270 22.409 1.00 98.06 284 HIS A O 1
ATOM 2227 N N . THR A 1 285 ? -10.374 -2.184 23.666 1.00 97.25 285 THR A N 1
ATOM 2228 C CA . THR A 1 285 ? -11.272 -1.827 24.757 1.00 97.25 285 THR A CA 1
ATOM 2229 C C . THR A 1 285 ? -11.679 -0.349 24.654 1.00 97.25 285 THR A C 1
ATOM 2231 O O . THR A 1 285 ? -11.079 0.405 23.882 1.00 97.25 285 THR A O 1
ATOM 2234 N N . PRO A 1 286 ? -12.730 0.100 25.363 1.00 95.00 286 PRO A N 1
ATOM 2235 C CA . PRO A 1 286 ? -13.181 1.490 25.289 1.00 95.00 286 PRO A CA 1
ATOM 2236 C C . PRO A 1 286 ? -12.448 2.449 26.246 1.00 95.00 286 PRO A C 1
ATOM 2238 O O . PRO A 1 286 ? -12.691 3.650 26.186 1.00 95.00 286 PRO A O 1
ATOM 2241 N N . GLU A 1 287 ? -11.566 1.979 27.141 1.00 94.88 287 GLU A N 1
ATOM 2242 C CA . GLU A 1 287 ? -10.976 2.827 28.200 1.00 94.88 287 GLU A CA 1
ATOM 2243 C C . GLU A 1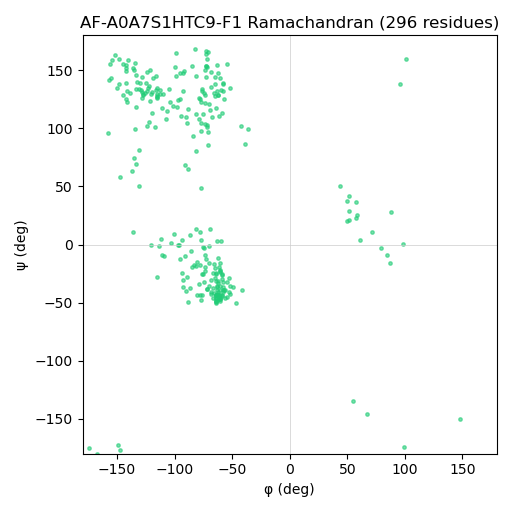 287 ? -9.903 3.810 27.698 1.00 94.88 287 GLU A C 1
ATOM 2245 O O . GLU A 1 287 ? -9.382 4.610 28.476 1.00 94.88 287 GLU A O 1
ATOM 2250 N N . ARG A 1 288 ? -9.555 3.772 26.407 1.00 95.94 288 ARG A N 1
ATOM 2251 C CA . ARG A 1 288 ? -8.648 4.733 25.766 1.00 95.94 288 ARG A CA 1
ATOM 2252 C C . ARG A 1 288 ? -9.106 5.062 24.353 1.00 95.94 288 ARG A C 1
ATOM 2254 O O . ARG A 1 288 ? -9.720 4.233 23.696 1.00 95.94 288 ARG A O 1
ATOM 2261 N N . ALA A 1 289 ? -8.774 6.261 23.883 1.00 96.50 289 ALA A N 1
ATOM 2262 C CA . ALA A 1 289 ? -9.187 6.733 22.562 1.00 96.50 289 ALA A CA 1
ATOM 2263 C C . ALA A 1 289 ? -8.340 6.161 21.412 1.00 96.50 289 ALA A C 1
ATOM 2265 O O . ALA A 1 289 ? -8.859 5.956 20.317 1.00 96.50 289 ALA A O 1
ATOM 2266 N N . GLU A 1 290 ? -7.045 5.932 21.645 1.00 98.44 290 GLU A N 1
ATOM 2267 C CA . GLU A 1 290 ? -6.090 5.495 20.622 1.00 98.44 290 GLU A CA 1
ATOM 2268 C C . GLU A 1 290 ? -5.483 4.136 20.960 1.00 98.44 290 GLU A C 1
ATOM 2270 O O . GLU A 1 290 ? -5.181 3.842 22.121 1.00 98.44 290 GLU A O 1
ATOM 2275 N N . HIS A 1 291 ? -5.274 3.333 19.919 1.00 98.62 291 HIS A N 1
ATOM 2276 C CA . HIS A 1 291 ? -4.815 1.956 20.030 1.00 98.62 291 HIS A CA 1
ATOM 2277 C C . HIS A 1 291 ? -3.695 1.676 19.042 1.00 98.62 291 HIS A C 1
ATOM 2279 O O . HIS A 1 291 ? -3.717 2.177 17.916 1.00 98.62 291 HIS A O 1
ATOM 2285 N N . THR A 1 292 ? -2.765 0.819 19.449 1.00 98.75 292 THR A N 1
ATOM 2286 C CA . THR A 1 292 ? -1.605 0.428 18.650 1.00 98.75 292 THR A CA 1
ATOM 2287 C C . THR A 1 292 ? -1.559 -1.085 18.500 1.00 98.75 292 THR A C 1
ATOM 2289 O O . THR A 1 292 ? -1.789 -1.817 19.462 1.00 98.75 292 THR A O 1
ATOM 2292 N N . VAL A 1 293 ? -1.220 -1.539 17.296 1.00 98.81 293 VAL A N 1
ATOM 2293 C CA . VAL A 1 293 ? -0.859 -2.922 16.982 1.00 98.81 293 VAL A CA 1
ATOM 2294 C C . VAL A 1 293 ? 0.553 -2.916 16.412 1.00 98.81 293 VAL A C 1
ATOM 2296 O O . VAL A 1 293 ? 0.846 -2.165 15.478 1.00 98.81 293 VAL A O 1
ATOM 2299 N N . ARG A 1 294 ? 1.426 -3.761 16.953 1.00 98.81 294 ARG A N 1
ATOM 2300 C CA . ARG A 1 294 ? 2.785 -3.971 16.461 1.00 98.81 294 ARG A CA 1
ATOM 2301 C C . ARG A 1 294 ? 2.996 -5.449 16.156 1.00 98.81 294 ARG A C 1
ATOM 2303 O O . ARG A 1 294 ? 2.670 -6.300 16.977 1.00 98.81 294 ARG A O 1
ATOM 2310 N N . VAL A 1 295 ? 3.549 -5.742 14.983 1.00 98.75 295 VAL A N 1
ATOM 2311 C CA . VAL A 1 295 ? 3.841 -7.105 14.519 1.00 98.75 295 VAL A CA 1
ATOM 2312 C C . VAL A 1 295 ? 5.285 -7.184 14.041 1.00 98.75 295 VAL A C 1
ATOM 2314 O O . VAL A 1 295 ? 5.732 -6.309 13.304 1.00 98.75 295 VAL A O 1
ATOM 2317 N N . TRP A 1 296 ? 6.032 -8.204 14.456 1.00 98.44 296 TRP A N 1
ATOM 2318 C CA . TRP A 1 296 ? 7.424 -8.402 14.034 1.00 98.44 296 TRP A CA 1
ATOM 2319 C C . TRP A 1 296 ? 7.780 -9.887 13.969 1.00 98.44 296 TRP A C 1
ATOM 2321 O O . TRP A 1 296 ? 7.098 -10.723 14.560 1.00 98.44 296 TRP A O 1
ATOM 2331 N N . ARG A 1 297 ? 8.831 -10.219 13.217 1.00 95.50 297 ARG A N 1
ATOM 2332 C CA . ARG A 1 297 ? 9.343 -11.591 13.103 1.00 95.50 297 ARG A CA 1
ATOM 2333 C C . ARG A 1 297 ? 9.839 -12.123 14.447 1.00 95.50 297 ARG A C 1
ATOM 2335 O O . ARG A 1 297 ? 10.333 -11.353 15.269 1.00 95.50 297 ARG A O 1
ATOM 2342 N N . VAL A 1 298 ? 9.682 -13.432 14.638 1.00 88.75 298 VAL A N 1
ATOM 2343 C CA . VAL A 1 298 ? 10.249 -14.178 15.775 1.00 88.75 298 VAL A CA 1
ATOM 2344 C C . VAL A 1 298 ? 11.755 -14.343 15.596 1.00 88.75 298 VAL A C 1
ATOM 2346 O O . VAL A 1 298 ? 12.187 -14.455 14.427 1.00 88.75 298 VAL A O 1
#

Solvent-accessible surface area (backbone atoms only — not comparable to full-atom values): 16786 Å² total; per-residue (Å²): 108,70,71,57,54,53,58,48,35,73,77,38,76,85,56,69,43,75,44,62,71,83,83,48,89,90,49,85,60,82,71,85,68,85,65,81,72,62,63,44,76,53,54,28,31,28,44,70,52,66,60,59,65,38,60,74,69,33,46,75,53,75,51,54,42,71,22,85,78,79,74,39,82,28,70,37,49,72,50,37,28,49,31,50,25,51,47,51,47,55,58,52,54,67,17,48,39,33,45,33,59,95,87,57,84,61,63,58,32,56,52,36,31,59,31,32,57,56,46,68,64,44,74,68,89,42,99,85,61,74,70,58,60,65,63,62,77,65,52,80,40,61,61,47,22,53,48,47,35,40,57,52,52,12,32,30,74,65,73,49,49,70,36,70,40,34,83,34,82,80,9,29,87,77,53,26,50,74,48,95,87,35,31,35,38,42,34,24,45,56,38,25,74,75,38,73,88,45,93,64,39,19,56,46,37,47,68,39,68,59,61,64,47,79,78,41,66,33,45,48,82,74,46,44,47,69,38,62,88,47,95,48,42,44,33,41,38,31,30,35,61,34,92,87,48,85,60,58,26,34,28,41,47,45,51,89,72,28,76,93,40,62,46,80,50,59,75,56,64,51,71,51,76,40,78,88,80,21,34,37,42,38,39,74,56,84,93,54,63,67,46,42,42,39,37,28,50,115

Nearest PDB structures (foldseek):
  7lpp-assembly3_C  TM=8.126E-01  e=1.303E-21  Cryptococcus neoformans H99
  7lpo-assembly1_A  TM=8.007E-01  e=1.667E-21  Cryptococcus neoformans H99
  7lpq-assembly2_B  TM=7.991E-01  e=4.196E-21  Cryptococcus neoformans H99
  7lpq-assembly3_C  TM=7.691E-01  e=4.746E-21  Cryptococcus neoformans H99
  2oyk-assembly2_B  TM=7.261E-01  e=3.003E-10  Rhodococcus sp. (in: high G+C Gram-positive bacteria)

InterPro domains:
  IPR013780 Glycosyl hydrolase, all-beta [G3DSA:2.60.40.1180] (199-297)
  IPR017853 Glycoside hydrolase superfamily [SSF51445] (3-182)
  IPR041036 Glycoside hydrolase family 5, C-terminal domain [PF18564] (211-295)
  IPR052066 Glycosphingolipid Hydrolyzing Enzymes [PTHR31308] (3-295)

Radius of gyration: 20.96 Å; Cα contacts (8 Å, |Δi|>4): 564; chains: 1; bounding box: 53×52×55 Å